Protein AF-A0A3M1CZ46-F1 (afdb_monomer)

Foldseek 3Di:
DFPPDQFPVLVLVLHRPFRQVDDDDDRAHLVNPDDWPQFDDDPQWGATLAAVRIWGHDPSQIFRQRRFLFAGRPLCVVLSVQCVVPVDPVSLQVVLVVLLLVLLVLLLVLCVVQPNNVLSVQLSVLLVPQPLNVVCSNTNNRLLSQLQVLLSLCLSLQLCQQVVHDLCSLLSPLLSLQSNRNSGVLSVLLVVLLVVLCVVCCVQPPHGDDDDPRCNVNSPVSNCVSNVSSVCCCVRSVVTGDNPNPDPSDVVVLVVLQVCLVVVHDDDPLQDPVLVVCSQFPVQVSCCSVPVDPDGDDGDVVSVVLVVVLVVVLVVLVVPSPDDDSNSSSLVSLVSSLVSSCCRCCSRVRHNSSNSSNSSSVSSSSD

Structure (mmCIF, N/CA/C/O backbone):
data_AF-A0A3M1CZ46-F1
#
_entry.id   AF-A0A3M1CZ46-F1
#
loop_
_atom_site.group_PDB
_atom_site.id
_atom_site.type_symbol
_atom_site.label_atom_id
_atom_site.label_alt_id
_atom_site.label_comp_id
_atom_site.label_asym_id
_atom_site.label_entity_id
_atom_site.label_seq_id
_atom_site.pdbx_PDB_ins_code
_atom_site.Cartn_x
_atom_site.Cartn_y
_atom_site.Cartn_z
_atom_site.occupancy
_atom_site.B_iso_or_equiv
_atom_site.auth_seq_id
_atom_site.auth_comp_id
_atom_site.auth_asym_id
_atom_site.auth_atom_id
_atom_site.pdbx_PDB_model_num
ATOM 1 N N . MET A 1 1 ? 3.821 -2.511 28.921 1.00 25.95 1 MET A N 1
ATOM 2 C CA . MET A 1 1 ? 3.624 -1.950 27.565 1.00 25.95 1 MET A CA 1
ATOM 3 C C . MET A 1 1 ? 2.402 -2.610 26.950 1.00 25.95 1 MET A C 1
ATOM 5 O O . MET A 1 1 ? 2.402 -3.827 26.818 1.00 25.95 1 MET A O 1
ATOM 9 N N . GLY A 1 2 ? 1.355 -1.838 26.652 1.00 26.33 2 GLY A N 1
ATOM 10 C CA . GLY A 1 2 ? 0.088 -2.365 26.141 1.00 26.33 2 GLY A CA 1
ATOM 11 C C . GLY A 1 2 ? 0.226 -2.991 24.751 1.00 26.33 2 GLY A C 1
ATOM 12 O O . GLY A 1 2 ? 0.921 -2.465 23.880 1.00 26.33 2 GLY A O 1
ATOM 13 N N . ILE A 1 3 ? -0.452 -4.120 24.547 1.00 29.98 3 ILE A N 1
ATOM 14 C CA . ILE A 1 3 ? -0.656 -4.740 23.237 1.00 29.98 3 ILE A CA 1
ATOM 15 C C . ILE A 1 3 ? -1.606 -3.820 22.464 1.00 29.98 3 ILE A C 1
ATOM 17 O O . ILE A 1 3 ? -2.825 -3.951 22.525 1.00 29.98 3 ILE A O 1
ATOM 21 N N . VAL A 1 4 ? -1.048 -2.830 21.771 1.00 35.19 4 VAL A N 1
ATOM 22 C CA . VAL A 1 4 ? -1.816 -1.916 20.924 1.00 35.19 4 VAL A CA 1
ATOM 23 C C . VAL A 1 4 ? -2.204 -2.650 19.634 1.00 35.19 4 VAL A C 1
ATOM 25 O O . VAL A 1 4 ? -1.479 -2.651 18.647 1.00 35.19 4 VAL A O 1
ATOM 28 N N . GLY A 1 5 ? -3.328 -3.365 19.695 1.00 37.19 5 GLY A N 1
ATOM 29 C CA . GLY A 1 5 ? -4.514 -3.074 18.881 1.00 37.19 5 GLY A CA 1
ATOM 30 C C . GLY A 1 5 ? -4.426 -3.007 17.350 1.00 37.19 5 GLY A C 1
ATOM 31 O O . GLY A 1 5 ? -5.260 -2.319 16.764 1.00 37.19 5 GLY A O 1
ATOM 32 N N . GLU A 1 6 ? -3.486 -3.685 16.692 1.00 46.25 6 GLU A N 1
ATOM 33 C CA . GLU A 1 6 ? -3.474 -3.812 15.217 1.00 46.25 6 GLU A CA 1
ATOM 34 C C . GLU A 1 6 ? -3.504 -5.261 14.715 1.00 46.25 6 GLU A C 1
ATOM 36 O O . GLU A 1 6 ? -3.295 -5.524 13.538 1.00 46.25 6 GLU A O 1
ATOM 41 N N . VAL A 1 7 ? -3.765 -6.234 15.586 1.00 48.62 7 VAL A N 1
ATOM 42 C CA . VAL A 1 7 ? -3.745 -7.643 15.178 1.00 48.62 7 VAL A CA 1
ATOM 43 C C . VAL A 1 7 ? -5.135 -8.064 14.714 1.00 48.62 7 VAL A C 1
ATOM 45 O O . VAL A 1 7 ? -6.105 -7.891 15.452 1.00 48.62 7 VAL A O 1
ATOM 48 N N . GLU A 1 8 ? -5.208 -8.692 13.536 1.00 49.19 8 GLU A N 1
ATOM 49 C CA . GLU A 1 8 ? -6.354 -9.425 12.959 1.00 49.19 8 GLU A CA 1
ATOM 50 C C . GLU A 1 8 ? -7.282 -10.066 14.023 1.00 49.19 8 GLU A C 1
ATOM 52 O O . GLU A 1 8 ? -8.504 -10.001 13.917 1.00 49.19 8 GLU A O 1
ATOM 57 N N . LEU A 1 9 ? -6.699 -10.620 15.100 1.00 46.28 9 LEU A N 1
ATOM 58 C CA . LEU A 1 9 ? -7.387 -11.242 16.238 1.00 46.28 9 LEU A CA 1
ATOM 59 C C . LEU A 1 9 ? -8.423 -10.348 16.935 1.00 46.28 9 LEU A C 1
ATOM 61 O O . LEU A 1 9 ? -9.506 -10.823 17.266 1.00 46.28 9 LEU A O 1
ATOM 65 N N . ALA A 1 10 ? -8.093 -9.077 17.170 1.00 51.56 10 ALA A N 1
ATOM 66 C CA . ALA A 1 10 ? -8.951 -8.134 17.886 1.00 51.56 10 ALA A CA 1
ATOM 67 C C . ALA A 1 10 ? -10.240 -7.832 17.107 1.00 51.56 10 ALA A C 1
ATOM 69 O O . ALA A 1 10 ? -11.293 -7.591 17.694 1.00 51.56 10 ALA A O 1
ATOM 70 N N . TRP A 1 11 ? -10.173 -7.900 15.778 1.00 51.72 11 TRP A N 1
ATOM 71 C CA . TRP A 1 11 ? -11.290 -7.590 14.894 1.00 51.72 11 TRP A CA 1
ATOM 72 C C . TRP A 1 11 ? -12.309 -8.732 14.767 1.00 51.72 11 TRP A C 1
ATOM 74 O O . TRP A 1 11 ? -13.468 -8.469 14.442 1.00 51.72 11 TRP A O 1
ATOM 84 N N . PHE A 1 12 ? -11.930 -9.976 15.096 1.00 49.72 12 PHE A N 1
ATOM 85 C CA . PHE A 1 12 ? -12.869 -11.106 15.195 1.00 49.72 12 PHE A CA 1
ATOM 86 C C . PHE A 1 12 ? -13.822 -11.006 16.386 1.00 49.72 12 PHE A C 1
ATOM 88 O O . PHE A 1 12 ? -14.875 -11.635 16.369 1.00 49.72 12 PHE A O 1
ATOM 95 N N . LEU A 1 13 ? -13.478 -10.229 17.415 1.00 51.06 13 LEU A N 1
ATOM 96 C CA . LEU A 1 13 ? -14.243 -10.175 18.663 1.00 51.06 13 LEU A CA 1
ATOM 97 C C . LEU A 1 13 ? -15.553 -9.376 18.542 1.00 51.06 13 LEU A C 1
ATOM 99 O O . LEU A 1 13 ? -16.275 -9.230 19.524 1.00 51.06 13 LEU A O 1
ATOM 103 N N . GLY A 1 14 ? -15.881 -8.836 17.359 1.00 44.91 14 GLY A N 1
ATOM 104 C CA . GLY A 1 14 ? -17.082 -8.023 17.108 1.00 44.91 14 GLY A CA 1
ATOM 105 C C . GLY A 1 14 ? -17.016 -6.624 17.734 1.00 44.91 14 GLY A C 1
ATOM 106 O O . GLY A 1 14 ? -17.478 -5.655 17.134 1.00 44.91 14 GLY A O 1
ATOM 107 N N . ARG A 1 15 ? -16.354 -6.506 18.886 1.00 49.38 15 ARG A N 1
ATOM 108 C CA . ARG A 1 15 ? -15.890 -5.278 19.523 1.00 49.38 15 ARG A CA 1
ATOM 109 C C . ARG A 1 15 ? -14.381 -5.432 19.712 1.00 49.38 15 ARG A C 1
ATOM 111 O O . ARG A 1 15 ? -13.985 -6.323 20.466 1.00 49.38 15 ARG A O 1
ATOM 118 N N . PRO A 1 16 ? -13.528 -4.658 19.019 1.00 48.25 16 PRO A N 1
ATOM 119 C CA . PRO A 1 16 ? -12.115 -4.662 19.369 1.00 48.25 16 PRO A CA 1
ATOM 120 C C . PRO A 1 16 ? -11.991 -4.303 20.857 1.00 48.25 16 PRO A C 1
ATOM 122 O O . PRO A 1 16 ? -12.807 -3.521 21.357 1.00 48.25 16 PRO A O 1
ATOM 125 N N . PRO A 1 17 ? -11.036 -4.901 21.586 1.00 46.09 17 PRO A N 1
ATOM 126 C CA . PRO A 1 17 ? -10.833 -4.557 22.979 1.00 46.09 17 PRO A CA 1
ATOM 127 C C . PRO A 1 17 ? -10.622 -3.045 23.048 1.00 46.09 17 PRO A C 1
ATOM 129 O O . PRO A 1 17 ? -9.783 -2.502 22.323 1.00 46.09 17 PRO A O 1
ATOM 132 N N . ALA A 1 18 ? -11.420 -2.370 23.882 1.00 47.09 18 ALA A N 1
ATOM 133 C CA . ALA A 1 18 ? -11.166 -0.980 24.233 1.00 47.09 18 ALA A CA 1
ATOM 134 C C . ALA A 1 18 ? -9.694 -0.872 24.654 1.00 47.09 18 ALA A C 1
ATOM 136 O O . ALA A 1 18 ? -9.146 -1.844 25.177 1.00 47.09 18 ALA A O 1
ATOM 137 N N . ALA A 1 19 ? -9.040 0.253 24.360 1.00 47.28 19 ALA A N 1
ATOM 138 C CA . ALA A 1 19 ? -7.617 0.455 24.616 1.00 47.28 19 ALA A CA 1
ATOM 139 C C . ALA A 1 19 ? -7.308 0.384 26.127 1.00 47.28 19 ALA A C 1
ATOM 141 O O . ALA A 1 19 ? -7.153 1.398 26.797 1.00 47.28 19 ALA A O 1
ATOM 142 N N . LEU A 1 20 ? -7.250 -0.831 26.668 1.00 45.56 20 LEU A N 1
ATOM 143 C CA . LEU A 1 20 ? -6.840 -1.140 28.023 1.00 45.56 20 LEU A CA 1
ATOM 144 C C . LEU A 1 20 ? -5.323 -0.999 28.047 1.00 45.56 20 LEU A C 1
ATOM 146 O O . LEU A 1 20 ? -4.601 -1.764 27.403 1.00 45.56 20 LEU A O 1
ATOM 150 N N . VAL A 1 21 ? -4.841 0.024 28.747 1.00 41.66 21 VAL A N 1
ATOM 151 C CA . VAL A 1 21 ? -3.409 0.341 28.804 1.00 41.66 21 VAL A CA 1
ATOM 152 C C . VAL A 1 21 ? -2.670 -0.534 29.817 1.00 41.66 21 VAL A C 1
ATOM 154 O O . VAL A 1 21 ? -1.458 -0.721 29.687 1.00 41.66 21 VAL A O 1
ATOM 157 N N . ALA A 1 22 ? -3.388 -1.203 30.720 1.00 42.56 22 ALA A N 1
ATOM 158 C CA . ALA A 1 22 ? -2.824 -2.221 31.594 1.00 42.56 22 ALA A CA 1
ATOM 159 C C . ALA A 1 22 ? -3.815 -3.365 31.850 1.00 42.56 22 ALA A C 1
ATOM 161 O O . ALA A 1 22 ? -4.950 -3.156 32.275 1.00 42.56 22 ALA A O 1
ATOM 162 N N . LEU A 1 23 ? -3.356 -4.596 31.622 1.00 43.25 23 LEU A N 1
ATOM 163 C CA . LEU A 1 23 ? -3.937 -5.774 32.251 1.00 43.25 23 LEU A CA 1
ATOM 164 C C . LEU A 1 23 ? -3.216 -5.939 33.596 1.00 43.25 23 LEU A C 1
ATOM 166 O O . LEU A 1 23 ? -2.081 -6.404 33.609 1.00 43.25 23 LEU A O 1
ATOM 170 N N . GLN A 1 24 ? -3.903 -5.572 34.682 1.00 43.78 24 GLN A N 1
ATOM 171 C CA . GLN A 1 24 ? -3.660 -5.901 36.101 1.00 43.78 24 GLN A CA 1
ATOM 172 C C . GLN A 1 24 ? -3.081 -4.820 37.039 1.00 43.78 24 GLN A C 1
ATOM 174 O O . GLN A 1 24 ? -2.205 -4.054 36.637 1.00 43.78 24 GLN A O 1
ATOM 179 N N . PRO A 1 25 ? -3.523 -4.819 38.324 1.00 46.75 25 PRO A N 1
ATOM 180 C CA . PRO A 1 25 ? -4.620 -5.623 38.902 1.00 46.75 25 PRO A CA 1
ATOM 181 C C . PRO A 1 25 ? -6.016 -5.011 38.681 1.00 46.75 25 PRO A C 1
ATOM 183 O O . PRO A 1 25 ? -7.013 -5.720 38.780 1.00 46.75 25 PRO A O 1
ATOM 186 N N . THR A 1 26 ? -6.089 -3.745 38.271 1.00 54.72 26 THR A N 1
ATOM 187 C CA . THR A 1 26 ? -7.327 -3.048 37.894 1.00 54.72 26 THR A CA 1
ATOM 188 C C . THR A 1 26 ? -7.160 -2.552 36.458 1.00 54.72 26 THR A C 1
ATOM 190 O O . THR A 1 26 ? -6.123 -1.951 36.172 1.00 54.72 26 T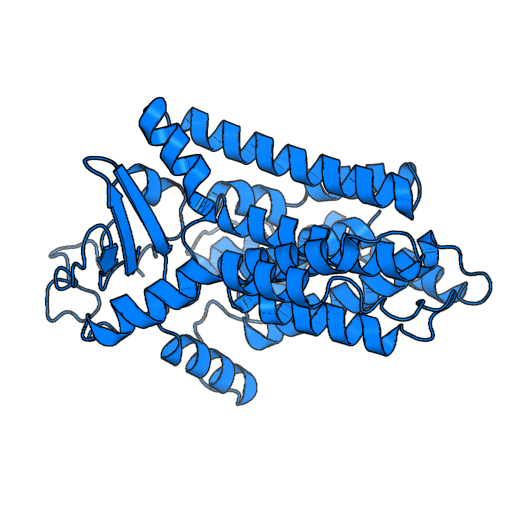HR A O 1
ATOM 193 N N . PRO A 1 27 ? -8.102 -2.810 35.530 1.00 53.94 27 PRO A N 1
ATOM 194 C CA . PRO A 1 27 ? -8.023 -2.228 34.199 1.00 53.94 27 PRO A CA 1
ATOM 195 C C . PRO A 1 27 ? -8.068 -0.704 34.336 1.00 53.94 27 PRO A C 1
ATOM 197 O O . PRO A 1 27 ? -9.087 -0.145 34.730 1.00 53.94 27 PRO A O 1
ATOM 200 N N . THR A 1 28 ? -6.948 -0.041 34.063 1.00 53.91 28 THR A N 1
ATOM 201 C CA . THR A 1 28 ? -6.88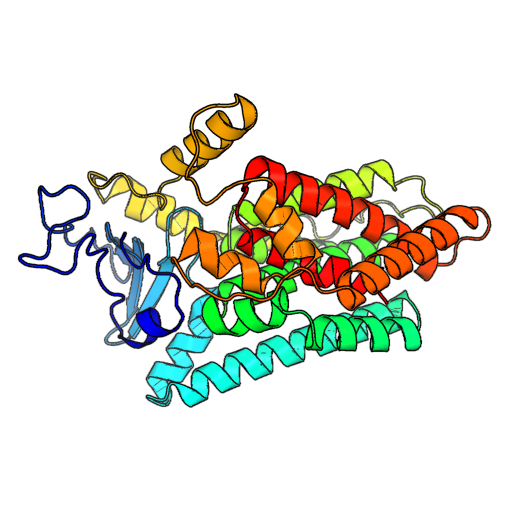3 1.415 33.979 1.00 53.91 28 THR A CA 1
ATOM 202 C C . THR A 1 28 ? -7.014 1.836 32.522 1.00 53.91 28 THR A C 1
ATOM 204 O O . THR A 1 28 ? -6.443 1.225 31.607 1.00 53.91 28 THR A O 1
ATOM 207 N N . TRP A 1 29 ? -7.816 2.874 32.300 1.00 60.84 29 TRP A N 1
ATOM 208 C CA . TRP A 1 29 ? -7.942 3.522 31.001 1.00 60.84 29 TRP A CA 1
ATOM 209 C C . TRP A 1 29 ? -6.637 4.226 30.634 1.00 60.84 29 TRP A C 1
ATOM 211 O O . TRP A 1 29 ? -5.766 4.421 31.481 1.00 60.84 29 TRP A O 1
ATOM 221 N N . ALA A 1 30 ? -6.470 4.564 29.356 1.00 55.09 30 ALA A N 1
ATOM 222 C CA . ALA A 1 30 ? -5.213 5.114 28.853 1.00 55.09 30 ALA A CA 1
ATOM 223 C C . ALA A 1 30 ? -4.767 6.412 29.541 1.00 55.09 30 ALA A C 1
ATOM 225 O O . ALA A 1 30 ? -3.569 6.679 29.607 1.00 55.09 30 ALA A O 1
ATOM 226 N N . ASP A 1 31 ? -5.719 7.182 30.053 1.00 56.50 31 ASP A N 1
ATOM 227 C CA . ASP A 1 31 ? -5.516 8.396 30.842 1.00 56.50 31 ASP A CA 1
ATOM 228 C C . ASP A 1 31 ? -5.591 8.157 32.360 1.00 56.50 31 ASP A C 1
ATOM 230 O O . ASP A 1 31 ? -5.197 9.023 33.130 1.00 56.50 31 ASP A O 1
ATOM 234 N N . GLY A 1 32 ? -6.048 6.982 32.803 1.00 60.62 32 GLY A N 1
ATOM 235 C CA . GLY A 1 32 ? -6.279 6.667 34.212 1.00 60.62 32 GLY A CA 1
ATOM 236 C C . GLY A 1 32 ? -7.457 7.414 34.849 1.00 60.62 32 GLY A C 1
ATOM 237 O O . GLY A 1 32 ? -7.648 7.271 36.056 1.00 60.62 32 GLY A O 1
ATOM 238 N N . GLU A 1 33 ? -8.242 8.172 34.076 1.00 63.53 33 GLU A N 1
ATOM 239 C CA . GLU A 1 33 ? -9.248 9.102 34.605 1.00 63.53 33 GLU A CA 1
ATOM 240 C C . GLU A 1 33 ? -10.681 8.603 34.402 1.00 63.53 33 GLU A C 1
ATOM 242 O O . GLU A 1 33 ? -11.450 8.544 35.364 1.00 63.53 33 GLU A O 1
ATOM 247 N N . SER A 1 34 ? -11.056 8.203 33.183 1.00 64.00 34 SER A N 1
ATOM 248 C CA . SER A 1 34 ? -12.451 7.857 32.883 1.00 64.00 34 SER A CA 1
ATOM 249 C C . SER A 1 34 ? -12.614 6.775 31.823 1.00 64.00 34 SER A C 1
ATOM 251 O O . SER A 1 34 ? -11.784 6.599 30.937 1.00 64.00 34 SER A O 1
ATOM 253 N N . GLU A 1 35 ? -13.724 6.036 31.918 1.00 64.50 35 GLU A N 1
ATOM 254 C CA . GLU A 1 35 ? -14.134 5.114 30.860 1.00 64.50 35 GLU A CA 1
ATOM 255 C C . GLU A 1 35 ? -14.358 5.884 29.552 1.00 64.50 35 GLU A C 1
ATOM 257 O O . GLU A 1 35 ? -14.990 6.948 29.586 1.00 64.50 35 GLU A O 1
ATOM 262 N N . PRO A 1 36 ? -13.863 5.374 28.402 1.00 64.94 36 PRO A N 1
ATOM 263 C CA . PRO A 1 36 ? -14.111 5.974 27.108 1.00 64.94 36 PRO A CA 1
ATOM 264 C C . PRO A 1 36 ? -15.596 6.257 26.948 1.00 64.94 36 PRO A C 1
ATOM 266 O O . PRO A 1 36 ? -16.435 5.358 27.036 1.00 64.94 36 PRO A O 1
ATOM 269 N N . THR A 1 37 ? -15.925 7.523 26.730 1.00 61.72 37 THR A N 1
ATOM 270 C CA . THR A 1 37 ? -17.312 7.949 26.611 1.00 61.72 37 THR A CA 1
ATOM 271 C C . THR A 1 37 ? -17.919 7.240 25.404 1.00 61.72 37 THR A C 1
ATOM 273 O O . THR A 1 37 ? -17.332 7.258 24.316 1.00 61.72 37 THR A O 1
ATOM 276 N N . ALA A 1 38 ? -19.088 6.614 25.579 1.00 62.81 38 ALA A N 1
ATOM 277 C CA . ALA A 1 38 ? -19.869 6.123 24.449 1.00 62.81 38 ALA A CA 1
ATOM 278 C C . ALA A 1 38 ? -20.097 7.311 23.503 1.00 62.81 38 ALA A C 1
ATOM 280 O O . ALA A 1 38 ? -20.703 8.307 23.899 1.00 62.81 38 ALA A O 1
ATOM 281 N N . GLY A 1 39 ? -19.502 7.261 22.310 1.00 68.81 39 GLY A N 1
ATOM 282 C CA . GLY A 1 39 ? -19.460 8.431 21.443 1.00 68.81 39 GLY A CA 1
ATOM 283 C C . GLY A 1 39 ? -20.826 8.771 20.849 1.00 68.81 39 GLY A C 1
ATOM 284 O O . GLY A 1 39 ? -21.829 8.082 21.056 1.00 68.81 39 GLY A O 1
ATOM 285 N N . ALA A 1 40 ? -20.873 9.883 20.121 1.00 83.44 40 ALA A N 1
ATOM 286 C CA . ALA A 1 40 ? -22.103 10.381 19.528 1.00 83.44 40 ALA A CA 1
ATOM 287 C C . ALA A 1 40 ? -22.643 9.453 18.431 1.00 83.44 40 ALA A C 1
ATOM 289 O O . ALA A 1 40 ? -21.892 8.801 17.702 1.00 83.44 40 ALA A O 1
ATOM 290 N N . ARG A 1 41 ? -23.971 9.427 18.294 1.00 90.56 41 ARG A N 1
ATOM 291 C CA . ARG A 1 41 ? -24.669 8.652 17.269 1.00 90.56 41 ARG A CA 1
ATOM 292 C C . ARG A 1 41 ? -25.524 9.563 16.400 1.00 90.56 41 ARG A C 1
ATOM 294 O O . ARG A 1 41 ? -26.427 10.224 16.907 1.00 90.56 41 ARG A O 1
ATOM 301 N N . VAL A 1 42 ? -25.306 9.512 15.089 1.00 91.69 42 VAL A N 1
ATOM 302 C CA . VAL A 1 42 ? -26.141 10.180 14.084 1.00 91.69 42 VAL A CA 1
ATOM 303 C C . VAL A 1 42 ? -26.634 9.128 13.093 1.00 91.69 42 VAL A C 1
ATOM 305 O O . VAL A 1 42 ? -25.914 8.666 12.208 1.00 91.69 42 VAL A O 1
ATOM 308 N N . GLY A 1 43 ? -27.886 8.698 13.269 1.00 92.44 43 GLY A N 1
ATOM 309 C CA . GLY A 1 43 ? -28.471 7.616 12.475 1.00 92.44 43 GLY A CA 1
ATOM 310 C C . GLY A 1 43 ? -27.696 6.293 12.636 1.00 92.44 43 GLY A C 1
ATOM 311 O O . GLY A 1 43 ? -27.587 5.788 13.763 1.00 92.44 43 GLY A O 1
ATOM 312 N N . PRO A 1 44 ? -27.190 5.690 11.539 1.00 93.62 44 PRO A N 1
ATOM 313 C CA . PRO A 1 44 ? -26.395 4.467 11.608 1.00 93.62 44 PRO A CA 1
ATOM 314 C C . PRO A 1 44 ? -24.921 4.726 11.957 1.00 93.62 44 PRO A C 1
ATOM 316 O O . PRO A 1 44 ? -24.204 3.764 12.219 1.00 93.62 44 PRO A O 1
ATOM 319 N N . LEU A 1 45 ? -24.457 5.979 11.951 1.00 93.69 45 LEU A N 1
ATOM 320 C CA . LEU A 1 45 ? -23.082 6.329 12.300 1.00 93.69 45 LEU A CA 1
ATOM 321 C C . LEU A 1 45 ? -22.919 6.417 13.815 1.00 93.69 45 LEU A C 1
ATOM 323 O O . LEU A 1 45 ? -23.748 7.016 14.504 1.00 93.69 45 LEU A O 1
ATOM 327 N N . VAL A 1 46 ? -21.855 5.808 14.324 1.00 91.12 46 VAL A N 1
ATOM 328 C CA . VAL A 1 46 ? -21.500 5.770 15.742 1.00 91.12 46 VAL A CA 1
ATOM 329 C C . VAL A 1 46 ? -20.033 6.148 15.867 1.00 91.12 46 VAL A C 1
ATOM 331 O O . VAL A 1 46 ? -19.155 5.397 15.436 1.00 91.12 46 VAL A O 1
ATOM 334 N N . ALA A 1 47 ? -19.786 7.298 16.479 1.00 89.19 47 ALA A N 1
ATOM 335 C CA . ALA A 1 47 ? -18.457 7.742 16.848 1.00 89.19 47 ALA A CA 1
ATOM 336 C C . ALA A 1 47 ? -18.034 7.090 18.176 1.00 89.19 47 ALA A C 1
ATOM 338 O O . ALA A 1 47 ? -18.870 6.683 18.985 1.00 89.19 47 ALA A O 1
ATOM 339 N N . SER A 1 48 ? -16.732 6.980 18.413 1.00 82.38 48 SER A N 1
ATOM 340 C CA . SER A 1 48 ? -16.157 6.369 19.611 1.00 82.38 48 SER A CA 1
ATOM 341 C C . SER A 1 48 ? -14.764 6.932 19.880 1.00 82.38 48 SER A C 1
ATOM 343 O O . SER A 1 48 ? -13.990 7.134 18.954 1.00 82.38 48 SER A O 1
ATOM 345 N N . GLN A 1 49 ? -14.404 7.122 21.151 1.00 77.25 49 GLN A N 1
ATOM 346 C CA . GLN A 1 49 ? -13.039 7.521 21.531 1.00 77.25 49 GLN A CA 1
ATOM 347 C C . GLN A 1 49 ? -12.015 6.392 21.366 1.00 77.25 49 GLN A C 1
ATOM 349 O O . GLN A 1 49 ? -10.812 6.639 21.307 1.00 77.25 49 GLN A O 1
ATOM 354 N N . VAL A 1 50 ? -12.485 5.146 21.303 1.00 75.12 50 VAL A N 1
ATOM 355 C CA . VAL A 1 50 ? -11.657 3.965 21.045 1.00 75.12 50 VAL A CA 1
ATOM 356 C C . VAL A 1 50 ? -11.921 3.422 19.652 1.00 75.12 50 VAL A C 1
ATOM 358 O O . VAL A 1 50 ? -12.997 3.611 19.090 1.00 75.12 50 VAL A O 1
ATOM 361 N N . ARG A 1 51 ? -10.942 2.700 19.107 1.00 78.69 51 ARG A N 1
ATOM 362 C CA . ARG A 1 51 ? -11.039 2.083 17.783 1.00 78.69 51 ARG A CA 1
ATOM 363 C C . ARG A 1 51 ? -12.222 1.094 17.708 1.00 78.69 51 ARG A C 1
ATOM 365 O O . ARG A 1 51 ? -12.421 0.347 18.662 1.00 78.69 51 ARG A O 1
ATOM 372 N N . PRO A 1 52 ? -12.939 0.997 16.573 1.00 83.81 52 PRO A N 1
ATOM 373 C CA . PRO A 1 52 ? -12.906 1.966 15.484 1.00 83.81 52 PRO A CA 1
ATOM 374 C C . PRO A 1 52 ? -13.495 3.295 15.965 1.00 83.81 52 PRO A C 1
ATOM 376 O O . PRO A 1 52 ? -14.556 3.296 16.585 1.00 83.81 52 PRO A O 1
ATOM 379 N N . ILE A 1 53 ? -12.820 4.408 15.673 1.00 84.44 53 ILE A N 1
ATOM 380 C CA . ILE A 1 53 ? -13.297 5.723 16.122 1.00 84.44 53 ILE A CA 1
ATOM 381 C C . ILE A 1 53 ? -14.592 6.139 15.419 1.00 84.44 53 ILE A C 1
ATOM 383 O O . ILE A 1 53 ? -15.338 6.968 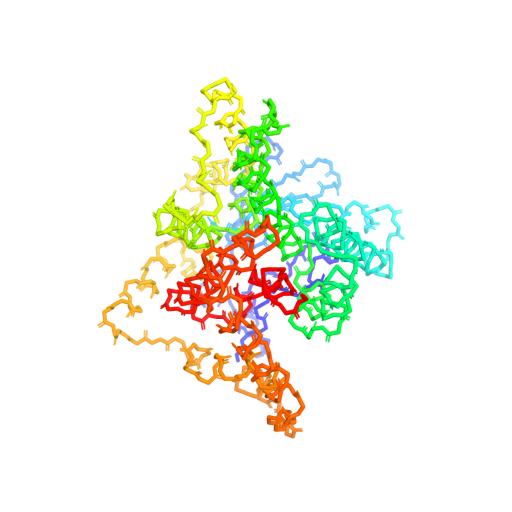15.924 1.00 84.44 53 ILE A O 1
ATOM 387 N N . GLU A 1 54 ? -14.880 5.540 14.264 1.00 89.44 54 GLU A N 1
ATOM 388 C CA . GLU A 1 54 ? -16.127 5.737 13.539 1.00 89.44 54 GLU A CA 1
ATOM 389 C C . GLU A 1 54 ? -16.616 4.399 12.988 1.00 89.44 54 GLU A C 1
ATOM 391 O O . GLU A 1 54 ? -15.873 3.657 12.333 1.00 89.44 54 GLU A O 1
ATOM 396 N N . GLY A 1 55 ? -17.884 4.088 13.235 1.00 91.75 55 GLY A N 1
ATOM 397 C CA . GLY A 1 55 ? -18.523 2.851 12.818 1.00 91.75 55 GLY A CA 1
ATOM 398 C C . GLY A 1 55 ? -19.891 3.075 12.188 1.00 91.75 55 GLY A C 1
ATOM 399 O O . GLY A 1 55 ? -20.600 4.024 12.495 1.00 91.75 55 GLY A O 1
ATOM 400 N N . LEU A 1 56 ? -20.277 2.143 11.325 1.00 92.81 56 LEU A N 1
ATOM 401 C CA . LEU A 1 56 ? -21.599 2.013 10.742 1.00 92.81 56 LEU A CA 1
ATOM 402 C C . LEU A 1 56 ? -22.308 0.823 11.398 1.00 92.81 56 LEU A C 1
ATOM 404 O O . LEU A 1 56 ? -21.838 -0.317 11.314 1.00 92.81 56 LEU A O 1
ATOM 408 N N . VAL A 1 57 ? -23.439 1.090 12.044 1.00 90.81 57 VAL A N 1
ATOM 409 C CA . VAL A 1 57 ? -24.274 0.101 12.729 1.00 90.81 57 VAL A CA 1
ATOM 410 C C . VAL A 1 57 ? -25.574 -0.090 11.955 1.00 90.81 57 VAL A C 1
ATOM 412 O O . VAL A 1 57 ? -26.459 0.766 11.970 1.00 90.81 57 VAL A O 1
ATOM 415 N N . LEU A 1 58 ? -25.692 -1.241 11.289 1.00 89.06 58 LEU A N 1
ATOM 416 C CA . LEU A 1 58 ? -26.865 -1.650 10.514 1.00 89.06 58 LEU A CA 1
ATOM 417 C C . LEU A 1 58 ? -27.486 -2.896 11.155 1.00 89.06 58 LEU A C 1
ATOM 419 O O . LEU A 1 58 ? -27.088 -4.031 10.881 1.00 89.06 58 LEU A O 1
ATOM 423 N N . GLY A 1 59 ? -28.448 -2.689 12.056 1.00 88.31 59 GLY A N 1
ATOM 424 C CA . GLY A 1 59 ? -29.038 -3.773 12.845 1.00 88.31 59 GLY A CA 1
ATOM 425 C C . GLY A 1 59 ? -27.988 -4.455 13.729 1.00 88.31 59 GLY A C 1
ATOM 426 O O . GLY A 1 59 ? -27.435 -3.822 14.621 1.00 88.31 59 GLY A O 1
ATOM 427 N N . SER A 1 60 ? -27.705 -5.737 13.469 1.00 83.38 60 SER A N 1
ATOM 428 C CA . SER A 1 60 ? -26.675 -6.516 14.190 1.00 83.38 60 SER A CA 1
ATOM 429 C C . SER A 1 60 ? -25.269 -6.415 13.584 1.00 83.38 60 SER A C 1
ATOM 431 O O . SER A 1 60 ? -24.332 -7.042 14.080 1.00 83.38 60 SER A O 1
ATOM 433 N N . VAL A 1 61 ? -25.111 -5.685 12.477 1.00 82.94 61 VAL A N 1
ATOM 434 C CA . VAL A 1 61 ? -23.852 -5.605 11.734 1.00 82.94 61 VAL A CA 1
ATOM 435 C C . VAL A 1 61 ? -23.116 -4.321 12.102 1.00 82.94 61 VAL A C 1
ATOM 437 O O . VAL A 1 61 ? -23.652 -3.226 11.948 1.00 82.94 61 VAL A O 1
ATOM 440 N N . HIS A 1 62 ? -21.875 -4.474 12.568 1.00 85.94 62 HIS A N 1
ATOM 441 C CA . HIS A 1 62 ? -20.985 -3.378 12.949 1.00 85.94 62 HIS A CA 1
ATOM 442 C C . HIS A 1 62 ? -19.779 -3.336 12.004 1.00 85.94 62 HIS A C 1
ATOM 444 O O . HIS A 1 62 ? -18.922 -4.229 12.031 1.00 85.94 62 HIS A O 1
ATOM 450 N N . MET A 1 63 ? -19.708 -2.295 11.175 1.00 89.31 63 MET A N 1
ATOM 451 C CA . MET A 1 63 ? -18.656 -2.108 10.173 1.00 89.31 63 MET A CA 1
ATOM 452 C C . MET A 1 63 ? -17.847 -0.847 10.492 1.00 89.31 63 MET A C 1
ATOM 454 O O . MET A 1 63 ? -18.437 0.193 10.749 1.00 89.31 63 MET A O 1
ATOM 458 N N . PRO A 1 64 ? -16.510 -0.889 10.486 1.00 89.88 64 PRO A N 1
ATOM 459 C CA . PRO A 1 64 ? -15.684 0.263 10.804 1.00 89.88 64 PRO A CA 1
ATOM 460 C C . PRO A 1 64 ? -15.666 1.199 9.598 1.00 89.88 64 PRO A C 1
ATOM 462 O O . PRO A 1 64 ? -15.353 0.783 8.486 1.00 89.88 64 PRO A O 1
ATOM 465 N N . VAL A 1 65 ? -15.991 2.466 9.803 1.00 92.56 65 VAL A N 1
ATOM 466 C CA . VAL A 1 65 ? -15.817 3.513 8.788 1.00 92.56 65 VAL A CA 1
ATOM 467 C C . VAL A 1 65 ? -14.390 4.044 8.868 1.00 92.56 65 VAL A C 1
ATOM 469 O O . VAL A 1 65 ? -13.717 4.143 7.843 1.00 92.56 65 VAL A O 1
ATOM 472 N N . ALA A 1 66 ? -13.885 4.262 10.084 1.00 90.44 66 ALA A N 1
ATOM 473 C CA . ALA A 1 66 ? -12.486 4.564 10.350 1.00 90.44 66 ALA A CA 1
ATOM 474 C C . ALA A 1 66 ? -11.997 3.843 11.602 1.00 90.44 66 ALA A C 1
ATOM 476 O O . ALA A 1 66 ? -12.645 3.843 12.649 1.00 90.44 66 ALA A O 1
ATOM 477 N N . VAL A 1 67 ? -10.823 3.227 11.486 1.00 85.75 67 VAL A N 1
ATOM 478 C CA . VAL A 1 67 ? -10.137 2.605 12.619 1.00 85.75 67 VAL A CA 1
ATOM 479 C C . VAL A 1 67 ? -9.616 3.696 13.545 1.00 85.75 67 VAL A C 1
ATOM 481 O O . VAL A 1 67 ? -9.831 3.625 14.751 1.00 85.75 67 VAL A O 1
ATOM 484 N N . ASN A 1 68 ? -8.981 4.713 12.966 1.00 85.38 68 ASN A N 1
ATOM 485 C CA . ASN A 1 68 ? -8.476 5.907 13.633 1.00 85.38 68 ASN A CA 1
ATOM 486 C C . ASN A 1 68 ? -8.516 7.104 12.668 1.00 85.38 68 ASN A C 1
ATOM 488 O O . ASN A 1 68 ? -8.962 6.964 11.530 1.00 85.38 68 ASN A O 1
ATOM 492 N N . ALA A 1 69 ? -8.048 8.284 13.084 1.00 83.38 69 ALA A N 1
ATOM 493 C CA . ALA A 1 69 ? -8.200 9.498 12.281 1.00 83.38 69 ALA A CA 1
ATOM 494 C C . ALA A 1 69 ? -7.356 9.514 10.996 1.00 83.38 69 ALA A C 1
ATOM 496 O O . ALA A 1 69 ? -7.499 10.427 10.186 1.00 83.38 69 ALA A O 1
ATOM 497 N N . TYR A 1 70 ? -6.470 8.533 10.801 1.00 83.25 70 TYR A N 1
ATOM 498 C CA . TYR A 1 70 ? -5.601 8.438 9.631 1.00 83.25 70 TYR A CA 1
ATOM 499 C C . TYR A 1 70 ? -5.667 7.082 8.906 1.00 83.25 70 TYR A C 1
ATOM 501 O O . TYR A 1 70 ? -4.922 6.887 7.946 1.00 83.25 70 TYR A O 1
ATOM 509 N N . THR A 1 71 ? -6.557 6.178 9.327 1.00 88.50 71 THR A N 1
ATOM 510 C CA . THR A 1 71 ? -6.754 4.824 8.783 1.00 88.50 71 THR A CA 1
ATOM 511 C C . THR A 1 71 ? -8.253 4.560 8.663 1.00 88.50 71 THR A C 1
ATOM 513 O O . THR A 1 71 ? -8.966 4.440 9.666 1.00 88.50 71 THR A O 1
ATOM 516 N N . GLY A 1 72 ? -8.746 4.448 7.434 1.00 89.31 72 GLY A N 1
ATOM 517 C CA . GLY A 1 72 ? -10.124 4.072 7.141 1.00 89.31 72 GLY A CA 1
ATOM 518 C C . GLY A 1 72 ? -10.385 2.597 7.448 1.00 89.31 72 GLY A C 1
ATOM 519 O O . GLY A 1 72 ? -9.488 1.765 7.406 1.00 89.31 72 GLY A O 1
ATOM 520 N N . GLY A 1 73 ? -11.635 2.258 7.752 1.00 89.12 73 GLY A N 1
ATOM 521 C CA . GLY A 1 73 ? -12.041 0.898 8.117 1.00 89.12 73 GLY A CA 1
ATOM 522 C C . GLY A 1 73 ? -12.497 0.030 6.944 1.00 89.12 73 GLY A C 1
ATOM 523 O O . GLY A 1 73 ? -12.683 -1.173 7.113 1.00 89.12 73 GLY A O 1
ATOM 524 N N . ILE A 1 74 ? -12.667 0.603 5.744 1.00 90.50 74 ILE A N 1
ATOM 525 C CA . ILE A 1 74 ? -13.217 -0.122 4.582 1.00 90.50 74 ILE A CA 1
ATOM 526 C C . ILE A 1 74 ? -12.369 -1.337 4.195 1.00 90.50 74 ILE A C 1
ATOM 528 O O . ILE A 1 74 ? -12.919 -2.360 3.787 1.00 90.50 74 ILE A O 1
ATOM 532 N N . ALA A 1 75 ? -11.047 -1.263 4.360 1.00 89.69 75 ALA A N 1
ATOM 533 C CA . ALA A 1 75 ? -10.153 -2.370 4.033 1.00 89.69 75 ALA A CA 1
ATOM 534 C C . ALA A 1 75 ? -10.472 -3.654 4.830 1.00 89.69 75 ALA A C 1
ATOM 536 O O . ALA A 1 75 ? -10.231 -4.758 4.342 1.00 89.69 75 ALA A O 1
ATOM 537 N N . ASP A 1 76 ? -11.087 -3.518 6.008 1.00 86.38 76 ASP A N 1
ATOM 538 C CA . ASP A 1 76 ? -11.447 -4.633 6.887 1.00 86.38 76 ASP A CA 1
ATOM 539 C C . ASP A 1 76 ? -12.867 -5.171 6.633 1.00 86.38 76 ASP A C 1
ATOM 541 O O . ASP A 1 76 ? -13.275 -6.179 7.222 1.00 86.38 76 ASP A O 1
ATOM 545 N N . TRP A 1 77 ? -13.654 -4.525 5.764 1.00 89.81 77 TRP A N 1
ATOM 546 C CA . TRP A 1 77 ? -15.036 -4.933 5.492 1.00 89.81 77 TRP A CA 1
ATOM 547 C C . TRP A 1 77 ? -15.151 -6.354 4.934 1.00 89.81 77 TRP A C 1
ATOM 549 O O . TRP A 1 77 ? -15.976 -7.108 5.457 1.00 89.81 77 TRP A O 1
ATOM 559 N N . PRO A 1 78 ? -14.340 -6.776 3.939 1.00 90.81 78 PRO A N 1
ATOM 560 C CA . PRO A 1 78 ? -14.414 -8.138 3.416 1.00 90.81 78 PRO A CA 1
ATOM 561 C C . PRO A 1 78 ? -14.206 -9.193 4.507 1.00 90.81 78 PRO A C 1
ATOM 563 O O . PRO A 1 78 ? -14.977 -10.148 4.599 1.00 90.81 78 PRO A O 1
ATOM 566 N N . ALA A 1 79 ? -13.220 -8.985 5.387 1.00 87.19 79 ALA A N 1
ATOM 567 C CA . ALA A 1 79 ? -12.958 -9.879 6.508 1.00 87.19 79 ALA A CA 1
ATOM 568 C C . ALA A 1 79 ? -14.163 -9.946 7.457 1.00 87.19 79 ALA A C 1
ATOM 570 O O . ALA A 1 79 ? -14.617 -11.036 7.794 1.00 87.19 79 ALA A O 1
ATOM 571 N N . ARG A 1 80 ? -14.748 -8.800 7.825 1.00 84.25 80 ARG A N 1
ATOM 572 C CA . ARG A 1 80 ? -15.920 -8.736 8.719 1.00 84.25 80 ARG A CA 1
ATOM 573 C C . ARG A 1 80 ? -17.151 -9.419 8.153 1.00 84.25 80 ARG A C 1
ATOM 575 O O . ARG A 1 80 ? -17.849 -10.114 8.889 1.00 84.25 80 ARG A O 1
ATOM 582 N N . ILE A 1 81 ? -17.394 -9.258 6.857 1.00 88.31 81 ILE A N 1
ATOM 583 C CA . ILE A 1 81 ? -18.480 -9.948 6.162 1.00 88.31 81 ILE A CA 1
ATOM 584 C C . ILE A 1 81 ? -18.248 -11.461 6.233 1.00 88.31 81 ILE A C 1
ATOM 586 O O . ILE A 1 81 ? -19.144 -12.195 6.644 1.00 88.31 81 ILE A O 1
ATOM 590 N N . VAL A 1 82 ? -17.033 -11.935 5.934 1.00 89.25 82 VAL A N 1
ATOM 591 C CA . VAL A 1 82 ? -16.699 -13.366 6.021 1.00 89.25 82 VAL A CA 1
ATOM 592 C C . VAL A 1 82 ? -16.857 -13.905 7.443 1.00 89.25 82 VAL A C 1
ATOM 594 O O . VAL A 1 82 ? -17.462 -14.965 7.611 1.00 89.25 82 VAL A O 1
ATOM 597 N N . VAL A 1 83 ? -16.396 -13.191 8.478 1.00 86.00 83 VAL A N 1
ATOM 598 C CA . VAL A 1 83 ? -16.634 -13.595 9.879 1.00 86.00 83 VAL A CA 1
ATOM 599 C C . VAL A 1 83 ? -18.121 -13.673 10.171 1.00 86.00 83 VAL A C 1
ATOM 601 O O . VAL A 1 83 ? -18.575 -14.655 10.747 1.00 86.00 83 VAL A O 1
ATOM 604 N N . ARG A 1 84 ? -18.897 -12.663 9.772 1.00 85.62 84 ARG A N 1
ATOM 605 C CA . ARG A 1 84 ? -20.327 -12.605 10.084 1.00 85.62 84 ARG A CA 1
ATOM 606 C C . ARG A 1 84 ? -21.119 -13.736 9.432 1.00 85.62 84 ARG A C 1
ATOM 608 O O . ARG A 1 84 ? -22.099 -14.189 10.024 1.00 85.62 84 ARG A O 1
ATOM 615 N N . LEU A 1 85 ? -20.709 -14.152 8.234 1.00 91.44 85 LEU A N 1
ATOM 616 C CA . LEU A 1 85 ? -21.343 -15.223 7.467 1.00 91.44 85 LEU A CA 1
ATOM 617 C C . LEU A 1 85 ? -20.905 -16.619 7.923 1.00 91.44 85 LEU A C 1
ATOM 619 O O . LEU A 1 85 ? -21.713 -17.539 7.910 1.00 91.44 85 LEU A O 1
ATOM 623 N N . THR A 1 86 ? -19.638 -16.789 8.310 1.00 92.31 86 THR A N 1
ATOM 624 C CA . THR A 1 86 ? -19.054 -18.123 8.553 1.00 92.31 86 THR A CA 1
ATOM 625 C C . THR A 1 86 ? -18.769 -18.430 10.020 1.00 92.31 86 THR A C 1
ATOM 627 O O . THR A 1 86 ? -18.540 -19.586 10.364 1.00 92.31 86 THR A O 1
ATOM 630 N N . GLY A 1 87 ? -18.682 -17.410 10.878 1.00 86.56 87 GLY A N 1
ATOM 631 C CA . GLY A 1 87 ? -18.171 -17.525 12.247 1.00 86.56 87 GLY A CA 1
ATOM 632 C C . GLY A 1 87 ? -16.714 -18.002 12.339 1.00 86.56 87 GLY A C 1
ATOM 633 O O . GLY A 1 87 ? -16.247 -18.330 13.427 1.00 86.56 87 GLY A O 1
ATOM 634 N N . SER A 1 88 ? -15.981 -18.084 11.220 1.00 85.12 88 SER A N 1
ATOM 635 C CA . SER A 1 88 ? -14.724 -18.830 11.140 1.00 85.12 88 SER A CA 1
ATOM 636 C C . SER A 1 88 ? -13.512 -17.930 10.942 1.00 85.12 88 SER A C 1
ATOM 638 O O . SER A 1 88 ? -13.336 -17.287 9.905 1.00 85.12 88 SER A O 1
ATOM 640 N N . ARG A 1 89 ? -12.579 -17.993 11.899 1.00 82.75 89 ARG A N 1
ATOM 641 C CA . ARG A 1 89 ? -11.255 -17.372 11.764 1.00 82.75 89 ARG A CA 1
ATOM 642 C C . ARG A 1 89 ? -10.461 -17.918 10.582 1.00 82.75 89 ARG A C 1
ATOM 644 O O . ARG A 1 89 ? -9.780 -17.169 9.889 1.00 82.75 89 ARG A O 1
ATOM 651 N N . ARG A 1 90 ? -10.568 -19.223 10.322 1.00 85.69 90 ARG A N 1
ATOM 652 C CA . ARG A 1 90 ? -9.868 -19.866 9.201 1.00 85.69 90 ARG A CA 1
ATOM 653 C C . ARG A 1 90 ? -10.347 -19.321 7.855 1.00 85.69 90 ARG A C 1
ATOM 655 O O . ARG A 1 90 ? -9.528 -19.171 6.957 1.00 85.69 90 ARG A O 1
ATOM 662 N N . ALA A 1 91 ? -11.634 -18.985 7.733 1.00 88.69 91 ALA A N 1
ATOM 663 C CA . ALA A 1 91 ? -12.193 -18.424 6.504 1.00 88.69 91 ALA A CA 1
ATOM 664 C C . ALA A 1 91 ? -11.623 -17.031 6.186 1.00 88.69 91 ALA A C 1
ATOM 666 O O . ALA A 1 91 ? -11.295 -16.750 5.038 1.00 88.69 91 ALA A O 1
ATOM 667 N N . VAL A 1 92 ? -11.428 -16.180 7.196 1.00 85.88 92 VAL A N 1
ATOM 668 C CA . VAL A 1 92 ? -10.778 -14.870 7.010 1.00 85.88 92 VAL A CA 1
ATOM 669 C C . VAL A 1 92 ? -9.299 -15.006 6.667 1.00 85.88 92 VAL A C 1
ATOM 671 O O . VAL A 1 92 ? -8.828 -14.338 5.752 1.00 85.88 92 VAL A O 1
ATOM 674 N N . ILE A 1 93 ? -8.574 -15.911 7.329 1.00 84.62 93 ILE A N 1
ATOM 675 C CA . ILE A 1 93 ? -7.176 -16.188 6.967 1.00 84.62 93 ILE A CA 1
ATOM 676 C C . ILE A 1 93 ? -7.100 -16.657 5.508 1.00 84.62 93 ILE A C 1
ATOM 678 O O . ILE A 1 93 ? -6.254 -16.182 4.754 1.00 84.62 93 ILE A O 1
ATOM 682 N N . ALA A 1 94 ? -8.003 -17.548 5.085 1.00 89.00 94 ALA A N 1
ATOM 683 C CA . ALA A 1 94 ? -8.082 -18.002 3.700 1.00 89.00 94 ALA A CA 1
ATOM 684 C C . ALA A 1 94 ? -8.378 -16.846 2.728 1.00 89.00 94 ALA A C 1
ATOM 686 O O . ALA A 1 94 ? -7.736 -16.761 1.683 1.00 89.00 94 ALA A O 1
ATOM 687 N N . LEU A 1 95 ? -9.275 -15.921 3.091 1.00 89.56 95 LEU A N 1
ATOM 688 C CA . LEU A 1 95 ? -9.527 -14.699 2.324 1.00 89.56 95 LEU A CA 1
ATOM 689 C C . LEU A 1 95 ? -8.254 -13.848 2.184 1.00 89.56 95 LEU A C 1
ATOM 691 O O . LEU A 1 95 ? -7.898 -13.484 1.068 1.00 89.56 95 LEU A O 1
ATOM 695 N N . HIS A 1 96 ? -7.541 -13.554 3.274 1.00 88.19 96 HIS A N 1
ATOM 696 C CA . HIS A 1 96 ? -6.301 -12.769 3.221 1.00 88.19 96 HIS A CA 1
ATOM 697 C C . HIS A 1 96 ? -5.206 -13.466 2.398 1.00 88.19 96 HIS A C 1
ATOM 699 O O . HIS A 1 96 ? -4.486 -12.816 1.638 1.00 88.19 96 HIS A O 1
ATOM 705 N N . VAL A 1 97 ? -5.103 -14.797 2.488 1.00 89.12 97 VAL A N 1
ATOM 706 C CA . VAL A 1 97 ? -4.201 -15.591 1.642 1.00 89.12 97 VAL A CA 1
ATOM 707 C C . VAL A 1 97 ? -4.586 -15.466 0.169 1.00 89.12 97 VAL A C 1
ATOM 709 O O . VAL A 1 97 ? -3.701 -15.237 -0.654 1.00 89.12 97 VAL A O 1
ATOM 712 N N . ALA A 1 98 ? -5.876 -15.559 -0.160 1.00 92.88 98 ALA A N 1
ATOM 713 C CA . ALA A 1 98 ? -6.375 -15.418 -1.525 1.00 92.88 98 ALA A CA 1
ATOM 714 C C . ALA A 1 98 ? -6.137 -14.006 -2.085 1.00 92.88 98 ALA A C 1
ATOM 716 O O . ALA A 1 98 ? -5.643 -13.871 -3.203 1.00 92.88 98 ALA A O 1
ATOM 717 N N . LEU A 1 99 ? -6.408 -12.955 -1.303 1.00 92.88 99 LEU A N 1
ATOM 718 C CA . LEU A 1 99 ? -6.154 -11.563 -1.692 1.00 92.88 99 LEU A CA 1
ATOM 719 C C . LEU A 1 99 ? -4.655 -11.280 -1.872 1.00 92.88 99 LEU A C 1
ATOM 721 O O . LEU A 1 99 ? -4.262 -10.634 -2.841 1.00 92.88 99 LEU A O 1
ATOM 725 N N . GLY A 1 100 ? -3.801 -11.816 -0.996 1.00 92.31 100 GLY A N 1
ATOM 726 C CA . GLY A 1 100 ? -2.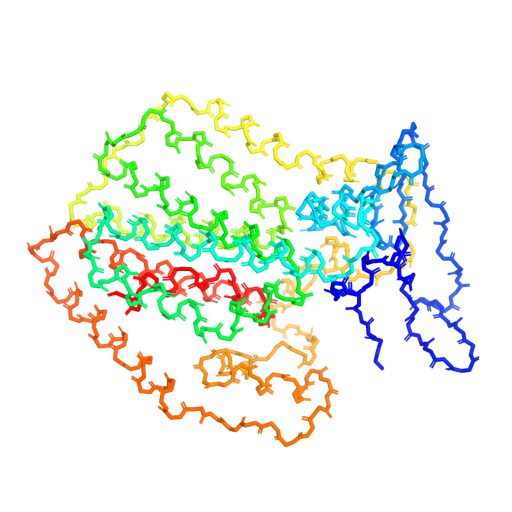349 -11.746 -1.173 1.00 92.31 100 GLY A CA 1
ATOM 727 C C . GLY A 1 100 ? -1.873 -12.504 -2.419 1.00 92.31 100 GLY A C 1
ATOM 728 O O . GLY A 1 100 ? -1.056 -11.992 -3.179 1.00 92.31 100 GLY A O 1
ATOM 729 N N . GLY A 1 101 ? -2.421 -13.695 -2.679 1.00 94.81 101 GLY A N 1
ATOM 730 C CA . GLY A 1 101 ? -2.152 -14.454 -3.904 1.00 94.81 101 GLY A CA 1
ATOM 731 C C . GLY A 1 101 ? -2.561 -13.689 -5.164 1.00 94.81 101 GLY A C 1
ATOM 732 O O . GLY A 1 101 ? -1.800 -13.634 -6.129 1.00 94.81 101 GLY A O 1
ATOM 733 N N . LEU A 1 102 ? -3.717 -13.021 -5.133 1.00 96.19 102 LEU A N 1
ATOM 734 C CA . LEU A 1 102 ? -4.161 -12.142 -6.211 1.00 96.19 102 LEU A CA 1
ATOM 735 C C . LEU A 1 102 ? -3.166 -10.999 -6.447 1.00 96.19 102 LEU A C 1
ATOM 737 O O . LEU A 1 102 ? -2.832 -10.726 -7.596 1.00 96.19 102 LEU A O 1
ATOM 741 N N . LEU A 1 103 ? -2.645 -10.362 -5.395 1.00 95.62 103 LEU A N 1
ATOM 742 C CA . LEU A 1 103 ? -1.650 -9.296 -5.538 1.00 95.62 103 LEU A CA 1
ATOM 743 C C . LEU A 1 103 ? -0.343 -9.795 -6.182 1.00 95.62 103 LEU A C 1
ATOM 745 O O . LEU A 1 103 ? 0.182 -9.123 -7.068 1.00 95.62 103 LEU A O 1
ATOM 749 N N . ILE A 1 104 ? 0.130 -10.998 -5.833 1.00 96.56 104 ILE A N 1
ATOM 750 C CA . ILE A 1 104 ? 1.273 -11.643 -6.508 1.00 96.56 104 ILE A CA 1
ATOM 751 C C . ILE A 1 104 ? 0.983 -11.830 -8.004 1.00 96.56 104 ILE A C 1
ATOM 753 O O . ILE A 1 104 ? 1.797 -11.456 -8.851 1.00 96.56 104 ILE A O 1
ATOM 757 N N . VAL A 1 105 ? -0.200 -12.351 -8.346 1.00 97.62 105 VAL A N 1
ATOM 758 C CA . VAL A 1 105 ? -0.630 -12.523 -9.743 1.00 97.62 105 VAL A CA 1
ATOM 759 C C . VAL A 1 105 ? -0.697 -11.181 -10.476 1.00 97.62 105 VAL A C 1
ATOM 761 O O . VAL A 1 105 ? -0.317 -11.101 -11.645 1.00 97.62 105 VAL A O 1
ATOM 764 N N . LEU A 1 106 ? -1.148 -10.114 -9.813 1.00 96.44 106 LEU A N 1
ATOM 765 C CA . LEU A 1 106 ? -1.210 -8.774 -10.396 1.00 96.44 106 LEU A CA 1
ATOM 766 C C . LEU A 1 106 ? 0.185 -8.186 -10.649 1.00 96.44 106 LEU A C 1
ATOM 768 O O . LEU A 1 106 ? 0.383 -7.603 -11.715 1.00 96.44 106 LEU A O 1
ATOM 772 N N . VAL A 1 107 ? 1.154 -8.376 -9.745 1.00 96.56 107 VAL A N 1
ATOM 773 C CA . VAL A 1 107 ? 2.559 -7.972 -9.964 1.00 96.56 107 VAL A CA 1
ATOM 774 C C . VAL A 1 107 ? 3.162 -8.739 -11.139 1.00 96.56 107 VAL A C 1
ATOM 776 O O . VAL A 1 107 ? 3.702 -8.122 -12.059 1.00 96.56 107 VAL A O 1
ATOM 779 N N . HIS A 1 108 ? 2.989 -10.064 -11.167 1.00 97.44 108 HIS A N 1
ATOM 780 C CA . HIS A 1 108 ? 3.421 -10.898 -12.288 1.00 97.44 108 HIS A CA 1
ATOM 781 C C . HIS A 1 108 ? 2.817 -10.402 -13.607 1.00 97.44 108 HIS A C 1
ATOM 783 O O . HIS A 1 108 ? 3.516 -10.186 -14.592 1.00 97.44 108 HIS A O 1
ATOM 789 N N . ARG A 1 109 ? 1.498 -10.185 -13.641 1.00 96.12 109 ARG A N 1
ATOM 790 C CA . ARG A 1 109 ? 0.789 -9.719 -14.837 1.00 96.12 109 ARG A CA 1
ATOM 791 C C . ARG A 1 109 ? 1.269 -8.335 -15.277 1.00 96.12 109 ARG A C 1
ATOM 793 O O . ARG A 1 109 ? 1.459 -8.126 -16.473 1.00 96.12 109 ARG A O 1
ATOM 800 N N . PHE A 1 110 ? 1.472 -7.411 -14.341 1.00 94.00 110 PHE A N 1
ATOM 801 C CA . PHE A 1 110 ? 1.994 -6.077 -14.629 1.00 94.00 110 PHE A CA 1
ATOM 802 C C . PHE A 1 110 ? 3.361 -6.155 -15.321 1.00 94.00 110 PHE A C 1
ATOM 804 O O . PHE A 1 110 ? 3.530 -5.598 -16.407 1.00 94.00 110 PHE A O 1
ATOM 811 N N . LEU A 1 111 ? 4.304 -6.906 -14.747 1.00 94.00 111 LEU A N 1
ATOM 812 C CA . LEU A 1 111 ? 5.637 -7.087 -15.320 1.00 94.00 111 LEU A CA 1
ATOM 813 C C . LEU A 1 111 ? 5.624 -7.882 -16.617 1.00 94.00 111 LEU A C 1
ATOM 815 O O 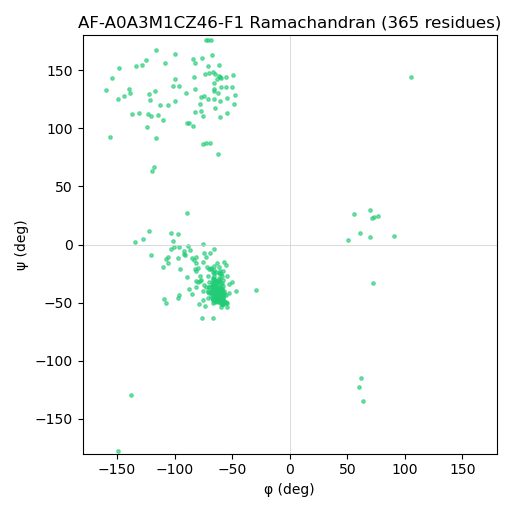. LEU A 1 111 ? 6.349 -7.535 -17.537 1.00 94.00 111 LEU A O 1
ATOM 819 N N . ARG A 1 112 ? 4.752 -8.876 -16.764 1.00 94.19 112 ARG A N 1
ATOM 820 C CA . ARG A 1 112 ? 4.617 -9.612 -18.022 1.00 94.19 112 ARG A CA 1
ATOM 821 C C . ARG A 1 112 ? 4.240 -8.698 -19.190 1.00 94.19 112 ARG A C 1
ATOM 823 O O . ARG A 1 112 ? 4.739 -8.869 -20.295 1.00 94.19 112 ARG A O 1
ATOM 830 N N . PHE A 1 113 ? 3.382 -7.702 -18.955 1.00 89.25 113 PHE A N 1
ATOM 831 C CA . PHE A 1 113 ? 2.997 -6.741 -19.995 1.00 89.25 113 PHE A CA 1
ATOM 832 C C . PHE A 1 113 ? 4.006 -5.610 -20.213 1.00 89.25 113 PHE A C 1
ATOM 834 O O . PHE A 1 113 ? 3.958 -4.952 -21.253 1.00 89.25 113 PHE A O 1
ATOM 841 N N . ARG A 1 114 ? 4.849 -5.304 -19.221 1.00 87.06 114 ARG A N 1
ATOM 842 C CA . ARG A 1 114 ? 5.685 -4.087 -19.206 1.00 87.06 114 ARG A CA 1
ATOM 843 C C . ARG A 1 114 ? 7.190 -4.356 -19.127 1.00 87.06 114 ARG A C 1
ATOM 845 O O . ARG A 1 114 ? 7.971 -3.421 -19.290 1.00 87.06 114 ARG A O 1
ATOM 852 N N . GLY A 1 115 ? 7.569 -5.604 -18.902 1.00 87.69 115 GLY A N 1
ATOM 853 C CA . GLY A 1 115 ? 8.915 -6.110 -18.691 1.00 87.69 115 GLY A CA 1
ATOM 854 C C . GLY A 1 115 ? 9.143 -7.415 -19.449 1.00 87.69 115 GLY A C 1
ATOM 855 O O . GLY A 1 115 ? 8.890 -7.473 -20.651 1.00 87.69 115 GLY A O 1
ATOM 856 N N . THR A 1 116 ? 9.641 -8.444 -18.762 1.00 90.38 116 THR A N 1
ATOM 857 C CA . THR A 1 116 ? 9.885 -9.780 -19.331 1.00 90.38 116 THR A CA 1
ATOM 858 C C . THR A 1 116 ? 9.171 -10.858 -18.514 1.00 90.38 116 THR A C 1
ATOM 860 O O . THR A 1 116 ? 8.864 -10.644 -17.340 1.00 90.38 116 THR A O 1
ATOM 863 N N . ASP A 1 117 ? 8.925 -12.029 -19.110 1.00 95.19 117 ASP A N 1
ATOM 864 C CA . ASP A 1 117 ? 8.338 -13.169 -18.389 1.00 95.19 117 ASP A CA 1
ATOM 865 C C . ASP A 1 117 ? 9.235 -13.628 -17.222 1.00 95.19 117 ASP A C 1
ATOM 867 O O . ASP A 1 117 ? 8.736 -13.973 -16.152 1.00 95.19 117 ASP A O 1
ATOM 871 N N . VAL A 1 118 ? 10.562 -13.573 -17.396 1.00 95.00 118 VAL A N 1
ATOM 872 C CA . VAL A 1 118 ? 11.532 -13.931 -16.347 1.00 95.00 118 VAL A CA 1
ATOM 873 C C . VAL A 1 118 ? 11.459 -12.946 -15.180 1.00 95.00 118 VAL A C 1
ATOM 875 O O . VAL A 1 118 ? 11.315 -13.376 -14.038 1.00 95.00 118 VAL A O 1
ATOM 878 N N . ALA A 1 119 ? 11.474 -11.639 -15.461 1.00 93.81 119 ALA A N 1
ATOM 879 C CA . ALA A 1 119 ? 11.334 -10.604 -14.435 1.00 93.81 119 ALA A CA 1
ATOM 880 C C . ALA A 1 119 ? 10.009 -10.744 -13.671 1.00 93.81 119 ALA A C 1
ATOM 882 O O . ALA A 1 119 ? 9.969 -10.679 -12.444 1.00 93.81 119 ALA A O 1
ATOM 883 N N . ALA A 1 120 ? 8.913 -11.017 -14.387 1.00 96.06 120 ALA A N 1
ATOM 884 C CA . ALA A 1 120 ? 7.608 -11.257 -13.782 1.00 96.06 120 ALA A CA 1
ATOM 885 C C . ALA A 1 120 ? 7.615 -12.454 -12.817 1.00 96.06 120 ALA A C 1
ATOM 887 O O . ALA A 1 120 ? 7.060 -12.355 -11.719 1.00 96.06 120 ALA A O 1
ATOM 888 N N . ALA A 1 121 ? 8.246 -13.566 -13.205 1.00 97.38 121 ALA A N 1
ATOM 889 C CA . ALA A 1 121 ? 8.380 -14.753 -12.366 1.00 97.38 121 ALA A CA 1
ATOM 890 C C . ALA A 1 121 ? 9.258 -14.495 -11.131 1.00 97.38 121 ALA A C 1
ATOM 892 O O . ALA A 1 121 ? 8.864 -14.863 -10.023 1.00 97.38 121 ALA A O 1
ATOM 893 N N . ILE A 1 122 ? 10.404 -13.824 -11.298 1.00 95.75 122 ILE A N 1
ATOM 894 C CA . ILE A 1 122 ? 11.312 -13.489 -10.192 1.00 95.75 122 ILE A CA 1
ATOM 895 C C . ILE A 1 122 ? 10.629 -12.544 -9.203 1.00 95.75 122 ILE A C 1
ATOM 897 O O . ILE A 1 122 ? 10.634 -12.822 -8.008 1.00 95.75 122 ILE A O 1
ATOM 901 N N . ALA A 1 123 ? 9.975 -11.481 -9.674 1.00 96.12 123 ALA A N 1
ATOM 902 C CA . ALA A 1 123 ? 9.253 -10.548 -8.812 1.00 96.12 123 ALA A CA 1
ATOM 903 C C . ALA A 1 123 ? 8.117 -11.231 -8.035 1.00 96.12 123 ALA A C 1
ATOM 905 O O . ALA A 1 123 ? 7.917 -10.968 -6.848 1.00 96.12 123 ALA A O 1
ATOM 906 N N . ALA A 1 124 ? 7.375 -12.131 -8.687 1.00 96.31 124 ALA A N 1
ATOM 907 C CA . ALA A 1 124 ? 6.315 -12.896 -8.041 1.00 96.31 124 ALA A CA 1
ATOM 908 C C . ALA A 1 124 ? 6.865 -13.836 -6.960 1.00 96.31 124 ALA A C 1
ATOM 910 O O . ALA A 1 124 ? 6.312 -13.888 -5.862 1.00 96.31 124 ALA A O 1
ATOM 911 N N . LEU A 1 125 ? 7.966 -14.538 -7.249 1.00 95.12 125 LEU A N 1
ATOM 912 C CA . LEU A 1 125 ? 8.647 -15.401 -6.285 1.00 95.12 125 LEU A CA 1
ATOM 913 C C . LEU A 1 125 ? 9.212 -14.587 -5.117 1.00 95.12 125 LEU A C 1
ATOM 915 O O . LEU A 1 125 ? 9.003 -14.947 -3.959 1.00 95.12 125 LEU A O 1
ATOM 919 N N . PHE A 1 126 ? 9.860 -13.460 -5.413 1.00 93.38 126 PHE A N 1
ATOM 920 C CA . PHE A 1 126 ? 10.373 -12.534 -4.413 1.00 93.38 126 PHE A CA 1
ATOM 921 C C . PHE A 1 126 ? 9.253 -12.110 -3.465 1.00 93.38 126 PHE A C 1
ATOM 923 O O . PHE A 1 126 ? 9.353 -12.334 -2.264 1.00 93.38 126 PHE A O 1
ATOM 930 N N . LEU A 1 127 ? 8.135 -11.609 -3.998 1.00 92.50 127 LEU A N 1
ATOM 931 C CA . LEU A 1 127 ? 6.992 -11.187 -3.190 1.00 92.50 127 LEU A CA 1
ATOM 932 C C . LEU A 1 127 ? 6.373 -12.349 -2.394 1.00 92.50 127 LEU A C 1
ATOM 934 O O . LEU A 1 127 ? 5.995 -12.168 -1.240 1.00 92.50 127 LEU A O 1
ATOM 938 N N . ALA A 1 128 ? 6.303 -13.550 -2.978 1.00 92.19 128 ALA A N 1
ATOM 939 C CA . ALA A 1 128 ? 5.792 -14.748 -2.311 1.00 92.19 128 ALA A CA 1
ATOM 940 C C . ALA A 1 128 ? 6.674 -15.222 -1.144 1.00 92.19 128 ALA A C 1
ATOM 942 O O . ALA A 1 128 ? 6.176 -15.913 -0.255 1.00 92.19 128 ALA A O 1
ATOM 943 N N . THR A 1 129 ? 7.959 -14.864 -1.147 1.00 89.62 129 THR A N 1
ATOM 944 C CA . THR A 1 129 ? 8.927 -15.220 -0.097 1.00 89.62 129 THR A CA 1
ATOM 945 C C . THR A 1 129 ? 9.298 -14.054 0.817 1.00 89.62 129 THR A C 1
ATOM 947 O O . THR A 1 129 ? 9.907 -14.276 1.863 1.00 89.62 129 THR A O 1
ATOM 950 N N . ASP A 1 130 ? 8.922 -12.820 0.470 1.00 87.31 130 ASP A N 1
ATOM 951 C CA . ASP A 1 130 ? 9.276 -11.654 1.267 1.00 87.31 130 ASP A CA 1
ATOM 952 C C . ASP A 1 130 ? 8.503 -11.640 2.585 1.00 87.31 130 ASP A C 1
ATOM 954 O O . ASP A 1 130 ? 7.269 -11.662 2.640 1.00 87.31 130 ASP A O 1
ATOM 958 N N . TRP A 1 131 ? 9.259 -11.563 3.674 1.00 82.88 131 TRP A N 1
ATOM 959 C CA . TRP A 1 131 ? 8.693 -11.578 5.006 1.00 82.88 131 TRP A CA 1
ATOM 960 C C . TRP A 1 131 ? 7.758 -10.396 5.255 1.00 82.88 131 TRP A C 1
ATOM 962 O O . TRP A 1 131 ? 6.700 -10.602 5.842 1.00 82.88 131 TRP A O 1
ATOM 972 N N . SER A 1 132 ? 8.093 -9.178 4.806 1.00 82.06 132 SER A N 1
ATOM 973 C CA . SER A 1 132 ? 7.229 -8.017 5.045 1.00 82.06 132 SER A CA 1
ATOM 974 C C . SER A 1 132 ? 5.872 -8.235 4.383 1.00 82.06 132 SER A C 1
ATOM 976 O O . SER A 1 132 ? 4.839 -8.045 5.020 1.00 82.06 132 SER A O 1
ATOM 978 N N . PHE A 1 133 ? 5.849 -8.752 3.156 1.00 87.19 133 PHE A N 1
ATOM 979 C CA . PHE A 1 133 ? 4.600 -9.151 2.515 1.00 87.19 133 PHE A CA 1
ATOM 980 C C . PHE A 1 133 ? 3.838 -10.228 3.303 1.00 87.19 133 PHE A C 1
ATOM 982 O O . PHE A 1 133 ? 2.661 -10.056 3.633 1.00 87.19 133 PHE A O 1
ATOM 989 N N . LEU A 1 134 ? 4.504 -11.341 3.625 1.00 84.69 134 LEU A N 1
ATOM 990 C CA . LEU A 1 134 ? 3.884 -12.505 4.264 1.00 84.69 134 LEU A CA 1
ATOM 991 C C . LEU A 1 134 ? 3.382 -12.229 5.683 1.00 84.69 134 LEU A C 1
ATOM 993 O O . LEU A 1 134 ? 2.339 -12.759 6.080 1.00 84.69 134 LEU A O 1
ATOM 997 N N . PHE A 1 135 ? 4.122 -11.431 6.444 1.00 80.19 135 PHE A N 1
ATOM 998 C CA . PHE A 1 135 ? 3.784 -11.053 7.803 1.00 80.19 135 PHE A CA 1
ATOM 999 C C . PHE A 1 135 ? 2.642 -10.045 7.814 1.00 80.19 135 PHE A C 1
ATOM 1001 O O . PHE A 1 135 ? 1.617 -10.300 8.446 1.00 80.19 135 PHE A O 1
ATOM 1008 N N . TYR A 1 136 ? 2.763 -8.941 7.073 1.00 75.25 136 TYR A N 1
ATOM 1009 C CA . TYR A 1 136 ? 1.777 -7.867 7.145 1.00 75.25 136 TYR A CA 1
ATOM 1010 C C . TYR A 1 136 ? 0.433 -8.249 6.527 1.00 75.25 136 TYR A C 1
ATOM 1012 O O . TYR A 1 136 ? -0.596 -7.895 7.100 1.00 75.25 136 TYR A O 1
ATOM 1020 N N . ARG A 1 137 ? 0.400 -9.100 5.488 1.00 80.12 137 ARG A N 1
ATOM 1021 C CA . ARG A 1 137 ? -0.875 -9.670 5.007 1.00 80.12 137 ARG A CA 1
ATOM 1022 C C . ARG A 1 137 ? -1.587 -10.516 6.068 1.00 80.12 137 ARG A C 1
ATOM 1024 O O . ARG A 1 137 ? -2.808 -10.615 6.052 1.00 80.12 137 ARG A O 1
ATOM 1031 N N . LYS A 1 138 ? -0.827 -11.178 6.951 1.00 71.62 138 LYS A N 1
ATOM 1032 C CA . LYS A 1 138 ? -1.355 -12.099 7.967 1.00 71.62 138 LYS A CA 1
ATOM 1033 C C . LYS A 1 138 ? -1.729 -11.367 9.254 1.00 71.62 138 LYS A C 1
ATOM 1035 O O . LYS A 1 138 ? -2.709 -11.733 9.887 1.00 71.62 138 LYS A O 1
ATOM 1040 N N . VAL A 1 139 ? -0.937 -10.376 9.658 1.00 64.88 139 VAL A N 1
ATOM 1041 C CA . VAL A 1 139 ? -1.074 -9.707 10.960 1.00 64.88 139 VAL A CA 1
ATOM 1042 C C . VAL A 1 139 ? -1.892 -8.426 10.873 1.00 64.88 139 VAL A C 1
ATOM 1044 O O . VAL A 1 139 ? -2.764 -8.230 11.717 1.00 64.88 139 VAL A O 1
ATOM 1047 N N . LEU A 1 140 ? -1.650 -7.603 9.849 1.00 64.69 140 LEU A N 1
ATOM 1048 C CA . LEU A 1 140 ? -2.308 -6.305 9.649 1.00 64.69 140 LEU A CA 1
ATOM 1049 C C . LEU A 1 140 ? -3.443 -6.361 8.607 1.00 64.69 140 LEU A C 1
ATOM 1051 O O . LEU A 1 140 ? -4.145 -5.374 8.388 1.00 64.69 140 LEU A O 1
ATOM 1055 N N . GLY A 1 141 ? -3.657 -7.531 7.997 1.00 75.62 141 GLY A N 1
ATOM 1056 C CA . GLY A 1 141 ? -4.867 -7.867 7.249 1.00 75.62 141 GLY A CA 1
ATOM 1057 C C . GLY A 1 141 ? -5.109 -7.005 6.008 1.00 75.62 141 GLY A C 1
ATOM 1058 O O . GLY A 1 141 ? -4.215 -6.789 5.185 1.00 75.62 141 GLY A O 1
ATOM 1059 N N . GLY A 1 142 ? -6.358 -6.557 5.851 1.00 84.56 142 GLY A N 1
ATOM 1060 C CA . GLY A 1 142 ? -6.848 -5.887 4.647 1.00 84.56 142 GLY A CA 1
ATOM 1061 C C . GLY A 1 142 ? -6.200 -4.531 4.369 1.00 84.56 142 GLY A C 1
ATOM 1062 O O . GLY A 1 142 ? -5.998 -4.190 3.205 1.00 84.56 142 GLY A O 1
ATOM 1063 N N . THR A 1 143 ? -5.828 -3.776 5.408 1.00 88.56 143 THR A N 1
ATOM 1064 C CA . THR A 1 143 ? -5.267 -2.420 5.255 1.00 88.56 143 THR A CA 1
ATOM 1065 C C . THR A 1 143 ? -3.943 -2.428 4.489 1.00 88.56 143 THR A C 1
ATOM 1067 O O . THR A 1 143 ? -3.794 -1.699 3.509 1.00 88.56 143 THR A O 1
ATOM 1070 N N . GLU A 1 144 ? -2.997 -3.287 4.872 1.00 87.25 144 GLU A N 1
ATOM 1071 C CA . GLU A 1 144 ? -1.687 -3.357 4.207 1.00 87.25 144 GLU A CA 1
ATOM 1072 C C . GLU A 1 144 ? -1.785 -3.945 2.794 1.00 87.25 144 GLU A C 1
ATOM 1074 O O . GLU A 1 144 ? -1.129 -3.463 1.869 1.00 87.25 144 GLU A O 1
ATOM 1079 N N . LEU A 1 145 ? -2.673 -4.926 2.586 1.00 90.31 145 LEU A N 1
ATOM 1080 C CA . LEU A 1 145 ? -2.970 -5.438 1.245 1.00 90.31 145 LEU A CA 1
ATOM 1081 C C . LEU A 1 145 ? -3.548 -4.342 0.339 1.00 90.31 145 LEU A C 1
ATOM 1083 O O . LEU A 1 145 ? -3.152 -4.239 -0.824 1.00 90.31 145 LEU A O 1
ATOM 1087 N N . LEU A 1 146 ? -4.449 -3.503 0.861 1.00 93.88 146 LEU A N 1
ATOM 1088 C CA . LEU A 1 146 ? -5.030 -2.395 0.107 1.00 93.88 146 LEU A CA 1
ATOM 1089 C C . LEU A 1 146 ? -3.987 -1.320 -0.216 1.00 93.88 146 LEU A C 1
ATOM 1091 O O . LEU A 1 146 ? -3.973 -0.826 -1.340 1.00 93.88 146 LEU A O 1
ATOM 1095 N N . LEU A 1 147 ? -3.081 -1.000 0.715 1.00 94.31 147 LEU A N 1
ATOM 1096 C CA . LEU A 1 147 ? -1.971 -0.071 0.474 1.00 94.31 147 LEU A CA 1
ATOM 1097 C C . LEU A 1 147 ? -1.044 -0.558 -0.646 1.00 94.31 147 LEU A C 1
ATOM 1099 O O . LEU A 1 147 ? -0.696 0.205 -1.548 1.00 94.31 147 LEU A O 1
ATOM 1103 N N . GLN A 1 148 ? -0.668 -1.836 -0.621 1.00 94.69 148 GLN A N 1
ATOM 1104 C CA . GLN A 1 148 ? 0.184 -2.434 -1.648 1.00 94.69 148 GLN A CA 1
ATOM 1105 C C . GLN A 1 148 ? -0.524 -2.514 -3.007 1.00 94.69 148 GLN A C 1
ATOM 1107 O O . GLN A 1 148 ? 0.072 -2.191 -4.037 1.00 94.69 148 GLN A O 1
ATOM 1112 N N . ALA A 1 149 ? -1.809 -2.885 -3.021 1.00 95.44 149 ALA A N 1
ATOM 1113 C CA . ALA A 1 149 ? -2.624 -2.898 -4.232 1.00 95.44 149 ALA A CA 1
ATOM 1114 C C . ALA A 1 149 ? -2.808 -1.487 -4.815 1.00 95.44 149 ALA A C 1
ATOM 1116 O O . ALA A 1 149 ? -2.685 -1.306 -6.026 1.00 95.44 149 ALA A O 1
ATOM 1117 N N . ALA A 1 150 ? -3.036 -0.479 -3.969 1.00 97.00 150 ALA A N 1
ATOM 1118 C CA . ALA A 1 150 ? -3.099 0.925 -4.365 1.00 97.00 150 ALA A CA 1
ATOM 1119 C C . ALA A 1 150 ? -1.758 1.411 -4.937 1.00 97.00 150 ALA A C 1
ATOM 1121 O O . ALA A 1 150 ? -1.737 2.057 -5.983 1.00 97.00 150 ALA A O 1
ATOM 1122 N N . GLY A 1 151 ? -0.631 1.048 -4.316 1.00 96.56 151 GLY A N 1
ATOM 1123 C CA . GLY A 1 151 ? 0.709 1.330 -4.836 1.00 96.56 151 GLY A CA 1
ATOM 1124 C C . GLY A 1 151 ? 0.931 0.731 -6.228 1.00 96.56 151 GLY A C 1
ATOM 1125 O O . GLY A 1 151 ? 1.328 1.442 -7.154 1.00 96.56 151 GLY A O 1
ATOM 1126 N N . LEU A 1 152 ? 0.591 -0.549 -6.412 1.00 96.19 152 LEU A N 1
ATOM 1127 C CA . LEU A 1 152 ? 0.668 -1.217 -7.712 1.00 96.19 152 LEU A CA 1
ATOM 1128 C C . LEU A 1 152 ? -0.265 -0.574 -8.749 1.00 96.19 152 LEU A C 1
ATOM 1130 O O . LEU A 1 152 ? 0.141 -0.385 -9.893 1.00 96.19 152 LEU A O 1
ATOM 1134 N N . LEU A 1 153 ? -1.491 -0.201 -8.371 1.00 95.75 153 LEU A N 1
ATOM 1135 C CA . LEU A 1 153 ? -2.439 0.462 -9.268 1.00 95.75 153 LEU A CA 1
ATOM 1136 C C . LEU A 1 153 ? -1.952 1.862 -9.676 1.00 95.75 153 LEU A C 1
ATOM 1138 O O . LEU A 1 153 ? -2.071 2.226 -10.845 1.00 95.75 153 LEU A O 1
ATOM 1142 N N . CYS A 1 154 ? -1.335 2.614 -8.757 1.00 95.44 154 CYS A N 1
ATOM 1143 C CA . CYS A 1 154 ? -0.647 3.874 -9.054 1.00 95.44 154 CYS A CA 1
ATOM 1144 C C . CYS A 1 154 ? 0.461 3.663 -10.093 1.00 95.44 154 CYS A C 1
ATOM 1146 O O . CYS A 1 154 ? 0.478 4.353 -11.115 1.00 95.44 154 CYS A O 1
ATOM 1148 N N . LEU A 1 155 ? 1.352 2.687 -9.872 1.00 93.38 155 LEU A N 1
ATOM 1149 C CA . LEU A 1 155 ? 2.411 2.340 -10.827 1.00 93.38 155 LEU A CA 1
ATOM 1150 C C . LEU A 1 155 ? 1.825 1.948 -12.184 1.00 93.38 155 LEU A C 1
ATOM 1152 O O . LEU A 1 155 ? 2.266 2.453 -13.215 1.00 93.38 155 LEU A O 1
ATOM 1156 N N . TRP A 1 156 ? 0.789 1.110 -12.195 1.00 91.81 156 TRP A N 1
ATOM 1157 C CA . TRP A 1 156 ? 0.115 0.682 -13.416 1.00 91.81 156 TRP A CA 1
ATOM 1158 C C . TRP A 1 156 ? -0.475 1.867 -14.182 1.00 91.81 156 TRP A C 1
ATOM 1160 O O . TRP A 1 156 ? -0.287 1.964 -15.400 1.00 91.81 156 TRP A O 1
ATOM 1170 N N . ALA A 1 157 ? -1.155 2.783 -13.490 1.00 91.25 157 ALA A N 1
ATOM 1171 C CA . ALA A 1 157 ? -1.773 3.965 -14.078 1.00 91.25 157 ALA A CA 1
ATOM 1172 C C . ALA A 1 157 ? -0.727 4.944 -14.635 1.00 91.25 157 ALA A C 1
ATOM 1174 O O . ALA A 1 157 ? -0.848 5.385 -15.781 1.00 91.25 157 ALA A O 1
ATOM 1175 N N . ILE A 1 158 ? 0.332 5.241 -13.871 1.00 89.12 158 ILE A N 1
ATOM 1176 C CA . ILE A 1 158 ? 1.453 6.088 -14.313 1.00 89.12 158 ILE A CA 1
ATOM 1177 C C . ILE A 1 158 ? 2.127 5.462 -15.539 1.00 89.12 158 ILE A C 1
ATOM 1179 O O . ILE A 1 158 ? 2.323 6.123 -16.563 1.00 89.12 158 ILE A O 1
ATOM 1183 N N . TRP A 1 159 ? 2.428 4.165 -15.471 1.00 86.69 159 TRP A N 1
ATOM 1184 C CA . TRP A 1 159 ? 3.157 3.475 -16.525 1.00 86.69 159 TRP A CA 1
ATOM 1185 C C . TRP A 1 159 ? 2.331 3.308 -17.801 1.00 86.69 159 TRP A C 1
ATOM 1187 O O . TRP A 1 159 ? 2.817 3.561 -18.900 1.00 86.69 159 TRP A O 1
ATOM 1197 N N . SER A 1 160 ? 1.049 2.959 -17.688 1.00 83.38 160 SER A N 1
ATOM 1198 C CA . SER A 1 160 ? 0.160 2.846 -18.854 1.00 83.38 160 SER A CA 1
ATOM 1199 C C . SER A 1 160 ? -0.027 4.188 -19.565 1.00 83.38 160 SER A C 1
ATOM 1201 O O . SER A 1 160 ? -0.132 4.229 -20.795 1.00 83.38 160 SER A O 1
ATOM 1203 N N . ARG A 1 161 ? 0.025 5.297 -18.816 1.00 76.75 161 ARG A N 1
ATOM 1204 C CA . ARG A 1 161 ? 0.021 6.654 -19.374 1.00 76.75 161 ARG A CA 1
ATOM 1205 C C . ARG A 1 161 ? 1.318 7.014 -20.090 1.00 76.75 161 ARG A C 1
ATOM 1207 O O . ARG A 1 161 ? 1.230 7.580 -21.179 1.00 76.75 161 ARG A O 1
ATOM 1214 N N . ARG A 1 162 ? 2.493 6.645 -19.553 1.00 74.38 162 ARG A N 1
ATOM 1215 C CA . ARG A 1 162 ? 3.804 6.873 -20.208 1.00 74.38 162 ARG A CA 1
ATOM 1216 C C . ARG A 1 162 ? 3.809 6.388 -21.663 1.00 74.38 162 ARG A C 1
ATOM 1218 O O . ARG A 1 162 ? 4.410 7.035 -22.514 1.00 74.38 162 ARG A O 1
ATOM 1225 N N . TRP A 1 163 ? 3.053 5.332 -21.963 1.00 68.06 163 TRP A N 1
ATOM 1226 C CA . TRP A 1 163 ? 2.988 4.704 -23.285 1.00 68.06 163 TRP A CA 1
ATOM 1227 C C . TRP A 1 163 ? 1.729 5.030 -24.105 1.00 68.06 163 TRP A C 1
ATOM 1229 O O . TRP A 1 163 ? 1.533 4.479 -25.185 1.00 68.06 163 TRP A O 1
ATOM 1239 N N . GLY A 1 164 ? 0.908 5.988 -23.656 1.00 57.59 164 GLY A N 1
ATOM 1240 C CA . GLY A 1 164 ? -0.264 6.479 -24.395 1.00 57.59 164 GLY A CA 1
ATOM 1241 C C . GLY A 1 164 ? -1.432 5.493 -24.466 1.00 57.59 164 GLY A C 1
ATOM 1242 O O . GLY A 1 164 ? -2.233 5.587 -25.392 1.00 57.59 164 GLY A O 1
ATOM 1243 N N . GLY A 1 165 ? -1.499 4.547 -23.526 1.00 58.12 165 GLY A N 1
ATOM 1244 C CA . GLY A 1 165 ? -2.335 3.359 -23.651 1.00 58.12 165 GLY A CA 1
ATOM 1245 C C . GLY A 1 165 ? -3.747 3.434 -23.079 1.00 58.12 165 GLY A C 1
ATOM 1246 O O . GLY A 1 165 ? -4.480 2.481 -23.306 1.00 58.12 165 GLY A O 1
ATOM 1247 N N . ASP A 1 166 ? -4.161 4.471 -22.337 1.00 66.12 166 ASP A N 1
ATOM 1248 C CA . ASP A 1 166 ? -5.441 4.338 -21.625 1.00 66.12 166 ASP A CA 1
ATOM 1249 C C . ASP A 1 166 ? -6.249 5.625 -21.418 1.00 66.12 166 ASP A C 1
ATOM 1251 O O . ASP A 1 166 ? -5.785 6.595 -20.814 1.00 66.12 166 ASP A O 1
ATOM 1255 N N . ARG A 1 167 ? -7.506 5.571 -21.874 1.00 69.25 167 ARG A N 1
ATOM 1256 C CA . ARG A 1 167 ? -8.577 6.548 -21.620 1.00 69.25 167 ARG A CA 1
ATOM 1257 C C . ARG A 1 167 ? -9.032 6.549 -20.154 1.00 69.25 167 ARG A C 1
ATOM 1259 O O . ARG A 1 167 ? -9.588 7.534 -19.689 1.00 69.25 167 ARG A O 1
ATOM 1266 N N . HIS A 1 168 ? -8.775 5.469 -19.412 1.00 80.56 168 HIS A N 1
ATOM 1267 C CA . HIS A 1 168 ? -9.166 5.326 -18.006 1.00 80.56 168 HIS A CA 1
ATOM 1268 C C . HIS A 1 168 ? -8.017 5.563 -17.017 1.00 80.56 168 HIS A C 1
ATOM 1270 O O . HIS A 1 168 ? -8.222 5.471 -15.806 1.00 80.56 168 HIS A O 1
ATOM 1276 N N . GLY A 1 169 ? -6.820 5.921 -17.495 1.00 85.38 169 GLY A N 1
ATOM 1277 C CA . GLY A 1 169 ? -5.629 6.044 -16.649 1.00 85.38 169 GLY A CA 1
ATOM 1278 C C . GLY A 1 169 ? -5.767 7.055 -15.501 1.00 85.38 169 GLY A C 1
ATOM 1279 O O . GLY A 1 169 ? -5.219 6.826 -14.427 1.00 85.38 169 GLY A O 1
ATOM 1280 N N . LEU A 1 170 ? -6.517 8.150 -15.688 1.00 88.75 170 LEU A N 1
ATOM 1281 C CA . LEU A 1 170 ? -6.776 9.126 -14.618 1.00 88.75 170 LEU A CA 1
ATOM 1282 C C . LEU A 1 170 ? -7.777 8.627 -13.573 1.00 88.75 170 LEU A C 1
ATOM 1284 O O . LEU A 1 170 ? -7.601 8.913 -12.393 1.00 88.75 170 LEU A O 1
ATOM 1288 N N . VAL A 1 171 ? -8.783 7.853 -13.983 1.00 91.94 171 VAL A N 1
ATOM 1289 C CA . VAL A 1 171 ? -9.733 7.232 -13.049 1.00 91.94 171 VAL A CA 1
ATOM 1290 C C . VAL A 1 171 ? -9.030 6.155 -12.231 1.00 91.94 171 VAL A C 1
ATOM 1292 O O . VAL A 1 171 ? -9.155 6.147 -11.012 1.00 91.94 171 VAL A O 1
ATOM 1295 N N . ALA A 1 172 ? -8.223 5.305 -12.873 1.00 92.81 172 ALA A N 1
ATOM 1296 C CA . ALA A 1 172 ? -7.414 4.302 -12.184 1.00 92.81 172 ALA A CA 1
ATOM 1297 C C . ALA A 1 172 ? -6.434 4.941 -11.186 1.00 92.81 172 ALA A C 1
ATOM 1299 O O . ALA A 1 172 ? -6.310 4.463 -10.061 1.00 92.81 172 ALA A O 1
ATOM 1300 N N . LEU A 1 173 ? -5.788 6.053 -11.563 1.00 93.62 173 LEU A N 1
ATOM 1301 C CA . LEU A 1 173 ? -4.936 6.817 -10.650 1.00 93.62 173 LEU A CA 1
ATOM 1302 C C . LEU A 1 173 ? -5.739 7.415 -9.485 1.00 93.62 173 LEU A C 1
ATOM 1304 O O . LEU A 1 173 ? -5.291 7.342 -8.347 1.00 93.62 173 LEU A O 1
ATOM 1308 N N . GLY A 1 174 ? -6.922 7.973 -9.752 1.00 95.75 174 GLY A N 1
ATOM 1309 C CA . GLY A 1 174 ? -7.808 8.512 -8.720 1.00 95.75 174 GLY A CA 1
ATOM 1310 C C . GLY A 1 174 ? -8.278 7.447 -7.727 1.00 95.75 174 GLY A C 1
ATOM 1311 O O . GLY A 1 174 ? -8.220 7.668 -6.521 1.00 95.75 174 GLY A O 1
ATOM 1312 N N . LEU A 1 175 ? -8.649 6.261 -8.217 1.00 96.69 175 LEU A N 1
ATOM 1313 C CA . LEU A 1 175 ? -8.966 5.101 -7.380 1.00 96.69 175 LEU A CA 1
ATOM 1314 C C . LEU A 1 175 ? -7.755 4.666 -6.552 1.00 96.69 175 LEU A C 1
ATOM 1316 O O . LEU A 1 175 ? -7.893 4.441 -5.358 1.00 96.69 175 LEU A O 1
ATOM 1320 N N . ALA A 1 176 ? -6.566 4.583 -7.152 1.00 96.81 176 ALA A N 1
ATOM 1321 C CA . ALA A 1 176 ? -5.348 4.205 -6.441 1.00 96.81 176 ALA A CA 1
ATOM 1322 C C . ALA A 1 176 ? -5.008 5.189 -5.311 1.00 96.81 176 ALA A C 1
ATOM 1324 O O . ALA A 1 176 ? -4.790 4.779 -4.174 1.00 96.81 176 ALA A O 1
ATOM 1325 N N . VAL A 1 177 ? -5.028 6.492 -5.608 1.00 97.62 177 VAL A N 1
ATOM 1326 C CA . VAL A 1 177 ? -4.820 7.564 -4.624 1.00 97.62 177 VAL A CA 1
ATOM 1327 C C . VAL A 1 177 ? -5.876 7.487 -3.526 1.00 97.62 177 VAL A C 1
ATOM 1329 O O . VAL A 1 177 ? -5.534 7.474 -2.347 1.00 97.62 177 VAL A O 1
ATOM 1332 N N . GLY A 1 178 ? -7.151 7.405 -3.903 1.00 97.75 178 GLY A N 1
ATOM 1333 C CA . GLY A 1 178 ? -8.261 7.400 -2.964 1.00 97.75 178 GLY A CA 1
ATOM 1334 C C . GLY A 1 178 ? -8.271 6.176 -2.049 1.00 97.75 178 GLY A C 1
ATOM 1335 O O . GLY A 1 178 ? -8.415 6.325 -0.840 1.00 97.75 178 GLY A O 1
ATOM 1336 N N . LEU A 1 179 ? -8.071 4.975 -2.601 1.00 97.00 179 LEU A N 1
ATOM 1337 C CA . LEU A 1 179 ? -7.991 3.727 -1.837 1.00 97.00 179 LEU A CA 1
ATOM 1338 C C . LEU A 1 179 ? -6.761 3.696 -0.932 1.00 97.00 179 LEU A C 1
ATOM 1340 O O . LEU A 1 179 ? -6.878 3.298 0.221 1.00 97.00 179 LEU A O 1
ATOM 1344 N N . GLY A 1 180 ? -5.601 4.140 -1.424 1.00 96.44 180 GLY A N 1
ATOM 1345 C CA . GLY A 1 180 ? -4.379 4.186 -0.628 1.00 96.44 180 GLY A CA 1
ATOM 1346 C C . GLY A 1 180 ? -4.483 5.169 0.538 1.00 96.44 180 GLY A C 1
ATOM 1347 O O . GLY A 1 180 ? -4.173 4.801 1.666 1.00 96.44 180 GLY A O 1
ATOM 1348 N N . LEU A 1 181 ? -5.002 6.382 0.302 1.00 95.44 181 LEU A N 1
ATOM 1349 C CA . LEU A 1 181 ? -5.244 7.366 1.364 1.00 95.44 181 LEU A CA 1
ATOM 1350 C C . LEU A 1 181 ? -6.323 6.905 2.346 1.00 95.44 181 LEU A C 1
ATOM 1352 O O . LEU A 1 181 ? -6.160 7.101 3.546 1.00 95.44 181 LEU A O 1
ATOM 1356 N N . CYS A 1 182 ? -7.393 6.268 1.855 1.00 95.25 182 CYS A N 1
ATOM 1357 C CA . CYS A 1 182 ? -8.408 5.660 2.711 1.00 95.25 182 CYS A CA 1
ATOM 1358 C C . CYS A 1 182 ? -7.817 4.544 3.572 1.00 95.25 182 CYS A C 1
ATOM 1360 O O . CYS A 1 182 ? -8.172 4.446 4.739 1.00 95.25 182 CYS A O 1
ATOM 1362 N N . ALA A 1 183 ? -6.939 3.703 3.024 1.00 92.69 183 ALA A N 1
ATOM 1363 C CA . ALA A 1 183 ? -6.270 2.666 3.796 1.00 92.69 183 ALA A CA 1
ATOM 1364 C C . ALA A 1 183 ? -5.378 3.298 4.869 1.00 92.69 183 ALA A C 1
ATOM 1366 O O . ALA A 1 183 ? -5.467 2.927 6.033 1.00 92.69 183 ALA A O 1
ATOM 1367 N N . LYS A 1 184 ? -4.546 4.278 4.497 1.00 91.25 184 LYS A N 1
ATOM 1368 C CA . LYS A 1 184 ? -3.709 5.019 5.445 1.00 91.25 184 LYS A CA 1
ATOM 1369 C C . LYS A 1 184 ? -3.259 6.352 4.862 1.00 91.25 184 LYS A C 1
ATOM 1371 O O . LYS A 1 184 ? -2.682 6.391 3.777 1.00 91.25 184 LYS A O 1
ATOM 1376 N N . LEU A 1 185 ? -3.378 7.441 5.623 1.00 89.38 185 LEU A N 1
ATOM 1377 C CA . LEU A 1 185 ? -2.891 8.757 5.185 1.00 89.38 185 LEU A CA 1
ATOM 1378 C C . LEU A 1 185 ? -1.379 8.774 4.913 1.00 89.38 185 LEU A C 1
ATOM 1380 O O . LEU A 1 185 ? -0.917 9.563 4.088 1.00 89.38 185 LEU A O 1
ATOM 1384 N N . THR A 1 186 ? -0.601 7.875 5.532 1.00 88.19 186 THR A N 1
ATOM 1385 C CA . THR A 1 186 ? 0.838 7.741 5.245 1.00 88.19 186 THR A CA 1
ATOM 1386 C C . THR A 1 186 ? 1.127 7.310 3.807 1.00 88.19 186 THR A C 1
ATOM 1388 O O . THR A 1 186 ? 2.231 7.551 3.322 1.00 88.19 186 THR A O 1
ATOM 1391 N N . PHE A 1 187 ? 0.138 6.788 3.072 1.00 94.19 187 PHE A N 1
ATOM 1392 C CA . PHE A 1 187 ? 0.242 6.572 1.628 1.00 94.19 187 PHE A CA 1
ATOM 1393 C C . PHE A 1 187 ? 0.548 7.864 0.853 1.00 94.19 187 PHE A C 1
ATOM 1395 O O . PHE A 1 187 ? 1.139 7.810 -0.225 1.00 94.19 187 PHE A O 1
ATOM 1402 N N . GLY A 1 188 ? 0.241 9.040 1.417 1.00 94.56 188 GLY A N 1
ATOM 1403 C CA . GLY A 1 188 ? 0.678 10.328 0.879 1.00 94.56 188 GLY A CA 1
ATOM 1404 C C . GLY A 1 188 ? 2.194 10.404 0.652 1.00 94.56 188 GLY A C 1
ATOM 1405 O O . GLY A 1 188 ? 2.630 10.973 -0.344 1.00 94.56 188 GLY A O 1
ATOM 1406 N N . LEU A 1 189 ? 3.006 9.752 1.493 1.00 93.62 189 LEU A N 1
ATOM 1407 C CA . LEU A 1 189 ? 4.462 9.676 1.318 1.00 93.62 189 LEU A CA 1
ATOM 1408 C C . LEU A 1 189 ? 4.847 8.850 0.082 1.00 93.62 189 LEU A C 1
ATOM 1410 O O . LEU A 1 189 ? 5.732 9.246 -0.676 1.00 93.62 189 LEU A O 1
ATOM 1414 N N . THR A 1 190 ? 4.130 7.753 -0.177 1.00 95.75 190 THR A N 1
ATOM 1415 C CA . THR A 1 190 ? 4.266 6.965 -1.412 1.00 95.75 190 THR A CA 1
ATOM 1416 C C . THR A 1 190 ? 3.879 7.797 -2.643 1.00 95.75 190 THR A C 1
ATOM 1418 O O . THR A 1 190 ? 4.579 7.767 -3.656 1.00 95.75 190 THR A O 1
ATOM 1421 N N . LEU A 1 191 ? 2.817 8.607 -2.560 1.00 96.94 191 LEU A N 1
ATOM 1422 C CA . LEU A 1 191 ? 2.418 9.510 -3.648 1.00 96.94 191 LEU A CA 1
ATOM 1423 C C . LEU A 1 191 ? 3.467 10.588 -3.928 1.00 96.94 191 LEU A C 1
ATOM 1425 O O . LEU A 1 191 ? 3.757 10.864 -5.095 1.00 96.94 191 LEU A O 1
ATOM 1429 N N . VAL A 1 192 ? 4.065 11.171 -2.885 1.00 96.56 192 VAL A N 1
ATOM 1430 C CA . VAL A 1 192 ? 5.182 12.116 -3.026 1.00 96.56 192 VAL A CA 1
ATOM 1431 C C . VAL A 1 192 ? 6.368 11.425 -3.699 1.00 96.56 192 VAL A C 1
ATOM 1433 O O . VAL A 1 192 ? 6.893 11.961 -4.673 1.00 96.56 192 VAL A O 1
ATOM 1436 N N . ALA A 1 193 ? 6.737 10.214 -3.270 1.00 96.69 193 ALA A N 1
ATOM 1437 C CA . ALA A 1 193 ? 7.818 9.443 -3.885 1.00 96.69 193 ALA A CA 1
ATOM 1438 C C . ALA A 1 193 ? 7.583 9.193 -5.382 1.00 96.69 193 ALA A C 1
ATOM 1440 O O . ALA A 1 193 ? 8.461 9.464 -6.202 1.00 96.69 193 ALA A O 1
ATOM 1441 N N . PHE A 1 194 ? 6.388 8.735 -5.763 1.00 95.94 194 PHE A N 1
ATOM 1442 C CA . PHE A 1 194 ? 6.039 8.493 -7.166 1.00 95.94 194 PHE A CA 1
ATOM 1443 C C . PHE A 1 194 ? 5.974 9.782 -7.985 1.00 95.94 194 PHE A C 1
ATOM 1445 O O . PHE A 1 194 ? 6.386 9.793 -9.147 1.00 95.94 194 PHE A O 1
ATOM 1452 N N . SER A 1 195 ? 5.504 10.879 -7.392 1.00 94.50 195 SER A N 1
ATOM 1453 C CA . SER A 1 195 ? 5.463 12.189 -8.046 1.00 94.50 195 SER A CA 1
ATOM 1454 C C . SER A 1 195 ? 6.873 12.718 -8.303 1.00 94.50 195 SER A C 1
ATOM 1456 O O . SER A 1 195 ? 7.188 13.109 -9.426 1.00 94.50 195 SER A O 1
ATOM 1458 N N . LEU A 1 196 ? 7.752 12.657 -7.301 1.00 96.44 196 LEU A N 1
ATOM 1459 C CA . LEU A 1 196 ? 9.156 13.040 -7.428 1.00 96.44 196 LEU A CA 1
ATOM 1460 C C . LEU A 1 196 ? 9.889 12.151 -8.438 1.00 96.44 196 LEU A C 1
ATOM 1462 O O . LEU A 1 196 ? 10.555 12.679 -9.324 1.00 96.44 196 LEU A O 1
ATOM 1466 N N . ALA A 1 197 ? 9.707 10.829 -8.389 1.00 95.19 197 ALA A N 1
ATOM 1467 C CA . ALA A 1 197 ? 10.266 9.918 -9.388 1.00 95.19 197 ALA A CA 1
ATOM 1468 C C . ALA A 1 197 ? 9.776 10.263 -10.802 1.00 95.19 197 ALA A C 1
ATOM 1470 O O . ALA A 1 197 ? 10.567 10.304 -11.739 1.00 95.19 197 ALA A O 1
ATOM 1471 N N . THR A 1 198 ? 8.491 10.592 -10.962 1.00 91.50 198 THR A N 1
ATOM 1472 C CA . THR A 1 198 ? 7.922 11.027 -12.248 1.00 91.50 198 THR A CA 1
ATOM 1473 C C . THR A 1 198 ? 8.571 12.318 -12.743 1.00 91.50 198 THR A C 1
ATOM 1475 O O . THR A 1 198 ? 8.919 12.413 -13.917 1.00 91.50 198 THR A O 1
ATOM 1478 N N . LEU A 1 199 ? 8.784 13.298 -11.861 1.00 91.88 199 LEU A N 1
ATOM 1479 C CA . LEU A 1 199 ? 9.434 14.564 -12.204 1.00 91.88 199 LEU A CA 1
ATOM 1480 C C . LEU A 1 199 ? 10.910 14.378 -12.571 1.00 91.88 199 LEU A C 1
ATOM 1482 O O . LEU A 1 199 ? 11.348 14.909 -13.591 1.00 91.88 199 LEU A O 1
ATOM 1486 N N . LEU A 1 200 ? 11.659 13.606 -11.780 1.00 93.31 200 LEU A N 1
ATOM 1487 C CA . LEU A 1 200 ? 13.077 13.321 -12.016 1.00 93.31 200 LEU A CA 1
ATOM 1488 C C . LEU A 1 200 ? 13.283 12.512 -13.305 1.00 93.31 200 LEU A C 1
ATOM 1490 O O . LEU A 1 200 ? 14.224 12.763 -14.052 1.00 93.31 200 LEU A O 1
ATOM 1494 N N . MET A 1 201 ? 12.361 11.594 -13.606 1.00 90.94 201 MET A N 1
ATOM 1495 C CA . MET A 1 201 ? 12.436 10.689 -14.757 1.00 90.94 201 MET A CA 1
ATOM 1496 C C . MET A 1 201 ? 11.644 11.178 -15.976 1.00 90.94 201 MET A C 1
ATOM 1498 O O . MET A 1 201 ? 11.493 10.438 -16.944 1.00 90.94 201 MET A O 1
ATOM 1502 N N . ARG A 1 202 ? 11.130 12.415 -15.987 1.00 87.50 202 ARG A N 1
ATOM 1503 C CA . ARG A 1 202 ? 10.314 12.932 -17.110 1.00 87.50 202 ARG A CA 1
ATOM 1504 C C . ARG A 1 202 ? 11.054 12.964 -18.447 1.00 87.50 202 ARG A C 1
ATOM 1506 O O . ARG A 1 202 ? 10.435 12.817 -19.498 1.00 87.50 202 ARG A O 1
ATOM 1513 N N . TRP A 1 203 ? 12.373 13.134 -18.385 1.00 85.62 203 TRP A N 1
ATOM 1514 C CA . TRP A 1 203 ? 13.275 13.149 -19.536 1.00 85.62 203 TRP A CA 1
ATOM 1515 C C . TRP A 1 203 ? 13.938 11.796 -19.796 1.00 85.62 203 TRP A C 1
ATOM 1517 O O . TRP A 1 203 ? 14.722 11.666 -20.735 1.00 85.62 203 TRP A O 1
ATOM 1527 N N . ASP A 1 204 ? 13.658 10.800 -18.954 1.00 86.12 204 ASP A N 1
ATOM 1528 C CA . ASP A 1 204 ? 14.163 9.455 -19.159 1.00 86.12 204 ASP A CA 1
ATOM 1529 C C . ASP A 1 204 ? 13.540 8.879 -20.427 1.00 86.12 204 ASP A C 1
ATOM 1531 O O . ASP A 1 204 ? 12.326 8.950 -20.650 1.00 86.12 204 ASP A O 1
ATOM 1535 N N . ARG A 1 205 ? 14.387 8.307 -21.278 1.00 79.44 205 ARG A N 1
ATOM 1536 C CA . ARG A 1 205 ? 13.938 7.804 -22.564 1.00 79.44 205 ARG A CA 1
ATOM 1537 C C . ARG A 1 205 ? 13.356 6.393 -22.412 1.00 79.44 205 ARG A C 1
ATOM 1539 O O . ARG A 1 205 ? 13.886 5.592 -21.643 1.00 79.44 205 ARG A O 1
ATOM 1546 N N . PRO A 1 206 ? 12.305 6.071 -23.177 1.00 77.88 206 PRO A N 1
ATOM 1547 C CA . PRO A 1 206 ? 11.532 7.001 -23.998 1.00 77.88 206 PRO A CA 1
ATOM 1548 C C . PRO A 1 206 ? 10.630 7.899 -23.145 1.00 77.88 206 PRO A C 1
ATOM 1550 O O . PRO A 1 206 ? 10.137 7.509 -22.079 1.00 77.88 206 PRO A O 1
ATOM 1553 N N . ASN A 1 207 ? 10.460 9.123 -23.643 1.00 75.25 207 ASN A N 1
ATOM 1554 C CA . ASN A 1 207 ? 9.845 10.216 -22.904 1.00 75.25 207 ASN A CA 1
ATOM 1555 C C . ASN A 1 207 ? 8.397 9.898 -22.527 1.00 75.25 207 ASN A C 1
ATOM 1557 O O . ASN A 1 207 ? 7.650 9.288 -23.296 1.00 75.25 207 ASN A O 1
ATOM 1561 N N . MET A 1 208 ? 7.985 10.380 -21.356 1.00 71.56 208 MET A N 1
ATOM 1562 C CA . MET A 1 208 ? 6.588 10.323 -20.944 1.00 71.56 208 MET A CA 1
ATOM 1563 C C . MET A 1 208 ? 5.727 11.203 -21.848 1.00 71.56 208 MET A C 1
ATOM 1565 O O . MET A 1 208 ? 5.981 12.399 -21.991 1.00 71.56 208 MET A O 1
ATOM 1569 N N . LYS A 1 209 ? 4.684 10.615 -22.445 1.00 74.50 209 LYS A N 1
ATOM 1570 C CA . LYS A 1 209 ? 3.649 11.390 -23.141 1.00 74.50 209 LYS A CA 1
ATOM 1571 C C . LYS A 1 209 ? 2.890 12.278 -22.137 1.00 74.50 209 LYS A C 1
ATOM 1573 O O . LYS A 1 209 ? 2.708 11.864 -20.987 1.00 74.50 209 LYS A O 1
ATOM 1578 N N . PRO A 1 210 ? 2.427 13.475 -22.545 1.00 69.62 210 PRO A N 1
ATOM 1579 C CA . PRO A 1 210 ? 1.670 14.356 -21.660 1.00 69.62 210 PRO A CA 1
ATOM 1580 C C . PRO A 1 210 ? 0.356 13.705 -21.181 1.00 69.62 210 PRO A C 1
ATOM 1582 O O . PRO A 1 210 ? -0.186 12.832 -21.869 1.00 69.62 210 PRO A O 1
ATOM 1585 N N . PRO A 1 211 ? -0.178 14.111 -20.007 1.00 67.31 211 PRO A N 1
ATOM 1586 C CA . PRO A 1 211 ? -1.520 13.728 -19.574 1.00 67.31 211 PRO A CA 1
ATOM 1587 C C . PRO A 1 211 ? -2.557 13.981 -20.667 1.00 67.31 211 PRO A C 1
ATOM 1589 O O . PRO A 1 211 ? -2.616 15.077 -21.218 1.00 67.31 211 PRO A O 1
ATOM 1592 N N . ARG A 1 212 ? -3.452 13.014 -20.891 1.00 74.38 212 ARG A N 1
ATOM 1593 C CA . ARG A 1 212 ? -4.768 13.340 -21.445 1.00 74.38 212 ARG A CA 1
ATOM 1594 C C . ARG A 1 212 ? -5.578 13.990 -20.329 1.00 74.38 212 ARG A C 1
ATOM 1596 O O . ARG A 1 212 ? -5.637 13.438 -19.235 1.00 74.38 212 ARG A O 1
ATOM 1603 N N . ILE A 1 213 ? -6.147 15.161 -20.593 1.00 80.25 213 ILE A N 1
ATOM 1604 C CA . ILE A 1 213 ? -6.991 15.902 -19.639 1.00 80.25 213 ILE A CA 1
ATOM 1605 C C . ILE A 1 213 ? -8.395 15.292 -19.501 1.00 80.25 213 ILE A C 1
ATOM 1607 O O . ILE A 1 213 ? -9.121 15.570 -18.548 1.00 80.25 213 ILE A O 1
ATOM 1611 N N . GLU A 1 214 ? -8.771 14.425 -20.440 1.00 82.31 214 GLU A N 1
ATOM 1612 C CA . GLU A 1 214 ? -10.012 13.660 -20.401 1.00 82.31 214 GLU A CA 1
ATOM 1613 C C . GLU A 1 214 ? -10.048 12.769 -19.153 1.00 82.31 214 GLU A C 1
ATOM 1615 O O . GLU A 1 214 ? -9.158 11.950 -18.926 1.00 82.31 214 GLU A O 1
ATOM 1620 N N . GLY A 1 215 ? -11.087 12.930 -18.332 1.00 85.12 215 GLY A N 1
ATOM 1621 C CA . GLY A 1 215 ? -11.281 12.121 -17.128 1.00 85.12 215 GLY A CA 1
ATOM 1622 C C . GLY A 1 215 ? -10.660 12.683 -15.846 1.00 85.12 215 GLY A C 1
ATOM 1623 O O . GLY A 1 215 ? -10.728 11.999 -14.828 1.00 85.12 215 GLY A O 1
ATOM 1624 N N . VAL A 1 216 ? -10.120 13.914 -15.837 1.00 88.94 216 VAL A N 1
ATOM 1625 C CA . VAL A 1 216 ? -9.665 14.576 -14.592 1.00 88.94 216 VAL A CA 1
ATOM 1626 C C . VAL A 1 216 ? -10.792 14.645 -13.561 1.00 88.94 216 VAL A C 1
ATOM 1628 O O . VAL A 1 216 ? -10.600 14.209 -12.431 1.00 88.94 216 VAL A O 1
ATOM 1631 N N . ALA A 1 217 ? -11.982 15.114 -13.953 1.00 92.75 217 ALA A N 1
ATOM 1632 C CA . ALA A 1 217 ? -13.130 15.205 -13.048 1.00 92.75 217 ALA A CA 1
ATOM 1633 C C . ALA A 1 217 ? -13.526 13.834 -12.470 1.00 92.75 217 ALA A C 1
ATOM 1635 O O . ALA A 1 217 ? -13.750 13.711 -11.270 1.00 92.75 217 ALA A O 1
ATOM 1636 N N . ALA A 1 218 ? -13.537 12.788 -13.303 1.00 93.19 218 ALA A N 1
ATOM 1637 C CA . ALA A 1 218 ? -13.832 11.426 -12.864 1.00 93.19 218 ALA A CA 1
ATOM 1638 C C . ALA A 1 218 ? -12.745 10.865 -11.927 1.00 93.19 218 ALA A C 1
ATOM 1640 O O . ALA A 1 218 ? -13.064 10.202 -10.944 1.00 93.19 218 ALA A O 1
ATOM 1641 N N . GLY A 1 219 ? -11.469 11.161 -12.191 1.00 93.44 219 GLY A N 1
ATOM 1642 C CA . GLY A 1 219 ? -10.362 10.811 -11.300 1.00 93.44 219 GLY A CA 1
ATOM 1643 C C . GLY A 1 219 ? -10.451 11.517 -9.945 1.00 93.44 219 GLY A C 1
ATOM 1644 O O . GLY A 1 219 ? -10.303 10.868 -8.915 1.00 93.44 219 GLY A O 1
ATOM 1645 N N . LEU A 1 220 ? -10.759 12.818 -9.927 1.00 95.31 220 LEU A N 1
ATOM 1646 C CA . LEU A 1 220 ? -10.971 13.578 -8.690 1.00 95.31 220 LEU A CA 1
ATOM 1647 C C . LEU A 1 220 ? -12.171 13.048 -7.901 1.00 95.31 220 LEU A C 1
ATOM 1649 O O . LEU A 1 220 ? -12.068 12.852 -6.692 1.00 95.31 220 LEU A O 1
ATOM 1653 N N . LEU A 1 221 ? -13.279 12.748 -8.584 1.00 96.56 221 LEU A N 1
ATOM 1654 C CA . LEU A 1 221 ? -14.445 12.133 -7.957 1.00 96.56 221 LEU A CA 1
ATOM 1655 C C . LEU A 1 221 ? -14.092 10.778 -7.333 1.00 96.56 221 LEU A C 1
ATOM 1657 O O . LEU A 1 221 ? -14.494 10.516 -6.204 1.00 96.56 221 LEU A O 1
ATOM 1661 N N . ALA A 1 222 ? -13.299 9.945 -8.014 1.00 96.62 222 ALA A N 1
ATOM 1662 C CA . ALA A 1 222 ? -12.835 8.673 -7.463 1.00 96.62 222 ALA A CA 1
ATOM 1663 C C . ALA A 1 222 ? -12.021 8.864 -6.171 1.00 96.62 222 ALA A C 1
ATOM 1665 O O . ALA A 1 222 ? -12.255 8.146 -5.200 1.00 96.62 222 ALA A O 1
ATOM 1666 N N . VAL A 1 223 ? -11.131 9.866 -6.115 1.00 97.31 223 VAL A N 1
ATOM 1667 C CA . VAL A 1 223 ? -10.397 10.205 -4.881 1.00 97.31 223 VAL A CA 1
ATOM 1668 C C . VAL A 1 223 ? -11.366 10.577 -3.761 1.00 97.31 223 VAL A C 1
ATOM 1670 O O . VAL A 1 223 ? -11.267 10.029 -2.663 1.00 97.31 223 VAL A O 1
ATOM 1673 N N . VAL A 1 224 ? -12.313 11.480 -4.030 1.00 96.88 224 VAL A N 1
ATOM 1674 C CA . VAL A 1 224 ? -13.287 11.956 -3.034 1.00 96.88 224 VAL A CA 1
ATOM 1675 C C . VAL A 1 224 ? -14.152 10.808 -2.517 1.00 96.88 224 VAL A C 1
ATOM 1677 O O . VAL A 1 224 ? -14.282 10.642 -1.309 1.00 96.88 224 VAL A O 1
ATOM 1680 N N . VAL A 1 225 ? -14.690 9.974 -3.410 1.00 96.56 225 VAL A N 1
ATOM 1681 C CA . VAL A 1 225 ? -15.544 8.836 -3.042 1.00 96.56 225 VAL A CA 1
ATOM 1682 C C . VAL A 1 225 ? -14.776 7.818 -2.205 1.00 96.56 225 VAL A C 1
ATOM 1684 O O . VAL A 1 225 ? -15.263 7.396 -1.160 1.00 96.56 225 VAL A O 1
ATOM 1687 N N . CYS A 1 226 ? -13.563 7.441 -2.614 1.00 96.75 226 CYS A N 1
ATOM 1688 C CA . CYS A 1 226 ? -12.772 6.477 -1.854 1.00 96.75 226 CYS A CA 1
ATOM 1689 C C . CYS A 1 226 ? -12.312 7.032 -0.498 1.00 96.75 226 CYS A C 1
ATOM 1691 O O . CYS A 1 226 ? -12.227 6.271 0.457 1.00 96.75 226 CYS A O 1
ATOM 1693 N N . THR A 1 227 ? -12.048 8.339 -0.388 1.00 96.25 227 THR A N 1
ATOM 1694 C CA . THR A 1 227 ? -11.653 8.986 0.881 1.00 96.25 227 THR A CA 1
ATOM 1695 C C . THR A 1 227 ? -12.836 9.437 1.740 1.00 96.25 227 THR A C 1
ATOM 1697 O O . THR A 1 227 ? -12.627 9.851 2.880 1.00 96.25 227 THR A O 1
ATOM 1700 N N . ALA A 1 228 ? -14.079 9.300 1.257 1.00 95.31 228 ALA A N 1
ATOM 1701 C CA . ALA A 1 228 ? -15.306 9.644 1.982 1.00 95.31 228 ALA A CA 1
ATOM 1702 C C . ALA A 1 228 ? -15.359 9.128 3.433 1.00 95.31 228 ALA A C 1
ATOM 1704 O O . ALA A 1 228 ? -15.771 9.904 4.293 1.00 95.31 228 ALA A O 1
ATOM 1705 N N . PRO A 1 229 ? -14.903 7.903 3.770 1.00 93.75 229 PRO A N 1
ATOM 1706 C CA . PRO A 1 229 ? -14.907 7.428 5.155 1.00 93.75 229 PRO A CA 1
ATOM 1707 C C . PRO A 1 229 ? -14.107 8.317 6.108 1.00 93.75 229 PRO A C 1
ATOM 1709 O O . PRO A 1 229 ? -14.534 8.558 7.237 1.00 93.75 229 PRO A O 1
ATOM 1712 N N . LEU A 1 230 ? -12.970 8.844 5.647 1.00 91.62 230 LEU A N 1
ATOM 1713 C CA . LEU A 1 230 ? -12.131 9.741 6.438 1.00 91.62 230 LEU A CA 1
ATOM 1714 C C . LEU A 1 230 ? -12.794 11.108 6.608 1.00 91.62 230 LEU A C 1
ATOM 1716 O O . LEU A 1 230 ? -12.768 11.658 7.704 1.00 91.62 230 LEU A O 1
ATOM 1720 N N . TRP A 1 231 ? -13.442 11.628 5.561 1.00 92.50 231 TRP A N 1
ATOM 1721 C CA . TRP A 1 231 ? -14.201 12.881 5.637 1.00 92.50 231 TRP A CA 1
ATOM 1722 C C . TRP A 1 231 ? -15.403 12.769 6.577 1.00 92.50 231 TRP A C 1
ATOM 1724 O O . TRP A 1 231 ? -15.602 13.637 7.422 1.00 92.50 231 TRP A O 1
ATOM 1734 N N . ILE A 1 232 ? -16.166 11.677 6.476 1.00 92.62 232 ILE A N 1
ATOM 1735 C CA . ILE A 1 232 ? -17.295 11.380 7.368 1.00 92.62 232 ILE A CA 1
ATOM 1736 C C . ILE A 1 232 ? -16.810 11.317 8.814 1.00 92.62 232 ILE A C 1
ATOM 1738 O O . ILE A 1 232 ? -17.407 11.944 9.679 1.00 92.62 232 ILE A O 1
ATOM 1742 N N . THR A 1 233 ? -15.696 10.630 9.062 1.00 90.12 233 THR A N 1
ATOM 1743 C CA . THR A 1 233 ? -15.087 10.541 10.395 1.00 90.12 233 THR A CA 1
ATOM 1744 C C . THR A 1 233 ? -14.646 11.912 10.902 1.00 90.12 233 THR A C 1
ATOM 1746 O O . THR A 1 233 ? -14.969 12.292 12.021 1.00 90.12 233 THR A O 1
ATOM 1749 N N . ALA A 1 234 ? -13.943 12.695 10.082 1.00 88.44 234 ALA A N 1
ATOM 1750 C CA . ALA A 1 234 ? -13.479 14.023 10.471 1.00 88.44 234 ALA A CA 1
ATOM 1751 C C . ALA A 1 234 ? -14.640 14.957 10.851 1.00 88.44 234 ALA A C 1
ATOM 1753 O O . ALA A 1 234 ? -14.510 15.734 11.792 1.00 88.44 234 ALA A O 1
ATOM 1754 N N . LEU A 1 235 ? -15.773 14.860 10.150 1.00 89.81 235 LEU A N 1
ATOM 1755 C CA . LEU A 1 235 ? -16.964 15.659 10.429 1.00 89.81 235 LEU A CA 1
ATOM 1756 C C . LEU A 1 235 ? -17.759 15.124 11.623 1.00 89.81 235 LEU A C 1
ATOM 1758 O O . LEU A 1 235 ? -18.089 15.884 12.522 1.00 89.81 235 LEU A O 1
ATOM 1762 N N . HIS A 1 236 ? -18.079 13.833 11.647 1.00 90.19 236 HIS A N 1
ATOM 1763 C CA . HIS A 1 236 ? -18.934 13.257 12.681 1.00 90.19 236 HIS A CA 1
ATOM 1764 C C . HIS A 1 236 ? -18.174 13.088 13.996 1.00 90.19 236 HIS A C 1
ATOM 1766 O O . HIS A 1 236 ? -18.475 13.778 14.968 1.00 90.19 236 HIS A O 1
ATOM 1772 N N . HIS A 1 237 ? -17.134 12.253 14.020 1.00 85.19 237 HIS A N 1
ATOM 1773 C CA . HIS A 1 237 ? -16.318 12.062 15.216 1.00 85.19 237 HIS A CA 1
ATOM 1774 C C . HIS A 1 237 ? -15.669 13.377 15.679 1.00 85.19 237 HIS A C 1
ATOM 1776 O O . HIS A 1 237 ? -15.692 13.687 16.868 1.00 85.19 237 HIS A O 1
ATOM 1782 N N . GLY A 1 238 ? -15.112 14.170 14.755 1.00 81.81 238 GLY A N 1
ATOM 1783 C CA . GLY A 1 238 ? -14.396 15.406 15.098 1.00 81.81 238 GLY A CA 1
ATOM 1784 C C . GLY A 1 238 ? -15.264 16.498 15.731 1.00 81.81 238 GLY A C 1
ATOM 1785 O O . GLY A 1 238 ? -14.760 17.257 16.555 1.00 81.81 238 GLY A O 1
ATOM 1786 N N . LEU A 1 239 ? -16.555 16.571 15.387 1.00 81.50 239 LEU A N 1
ATOM 1787 C CA . LEU A 1 239 ? -17.488 17.530 15.992 1.00 81.50 239 LEU A CA 1
ATOM 1788 C C . LEU A 1 239 ? -18.180 16.981 17.241 1.00 81.50 239 LEU A C 1
ATOM 1790 O O . LEU A 1 239 ? -18.599 17.760 18.094 1.00 81.50 239 LEU A O 1
ATOM 1794 N N . ALA A 1 240 ? -18.348 15.663 17.333 1.00 76.75 240 ALA A N 1
ATOM 1795 C CA . ALA A 1 240 ? -19.295 15.070 18.268 1.00 76.75 240 ALA A CA 1
ATOM 1796 C C . ALA A 1 240 ? -18.649 14.369 19.473 1.00 76.75 240 ALA A C 1
ATOM 1798 O O . ALA A 1 240 ? -19.349 14.045 20.432 1.00 76.75 240 ALA A O 1
ATOM 1799 N N . VAL A 1 241 ? -17.333 14.136 19.452 1.00 73.62 241 VAL A N 1
ATOM 1800 C CA . VAL A 1 241 ? -16.624 13.437 20.530 1.00 73.62 241 VAL A CA 1
ATOM 1801 C C . VAL A 1 241 ? -15.534 14.334 21.125 1.00 73.62 241 VAL A C 1
ATOM 1803 O O . VAL A 1 241 ? -14.516 14.565 20.471 1.00 73.62 241 VAL A O 1
ATOM 1806 N N . PRO A 1 242 ? -15.686 14.820 22.374 1.00 70.00 242 PRO A N 1
ATOM 1807 C CA . PRO A 1 242 ? -14.602 15.511 23.061 1.00 70.00 242 PRO A CA 1
ATOM 1808 C C . PRO A 1 242 ? -13.450 14.528 23.301 1.00 70.00 242 PRO A C 1
ATOM 1810 O O . PRO A 1 242 ? -13.602 13.503 23.970 1.00 70.00 242 PRO A O 1
ATOM 1813 N N . THR A 1 243 ? -12.292 14.814 22.709 1.00 65.50 243 THR A N 1
ATOM 1814 C CA . THR A 1 243 ? -11.102 13.961 22.786 1.00 65.50 243 THR A CA 1
ATOM 1815 C C . THR A 1 243 ? -10.325 14.267 24.061 1.00 65.50 243 THR A C 1
ATOM 1817 O O . THR A 1 243 ? -9.611 15.267 24.109 1.00 65.50 243 THR A O 1
ATOM 1820 N N . HIS A 1 244 ? -10.451 13.421 25.085 1.00 62.88 244 HIS A N 1
ATOM 1821 C CA . HIS A 1 244 ? -9.655 13.532 26.316 1.00 62.88 244 HIS A CA 1
ATOM 1822 C C . HIS A 1 244 ? -8.555 12.467 26.426 1.00 62.88 244 HIS A C 1
ATOM 1824 O O . HIS A 1 244 ? -7.596 12.678 27.155 1.00 62.88 244 HIS A O 1
ATOM 1830 N N . ILE A 1 245 ? -8.623 11.389 25.632 1.00 61.16 245 ILE A N 1
ATOM 1831 C CA . ILE A 1 245 ? -7.551 10.393 25.518 1.00 61.16 245 ILE A CA 1
ATOM 1832 C C . ILE A 1 245 ? -6.583 10.825 24.402 1.00 61.16 245 ILE A C 1
ATOM 1834 O O . ILE A 1 245 ? -6.908 10.660 23.222 1.00 61.16 245 ILE A O 1
ATOM 1838 N N . PRO A 1 246 ? -5.382 11.357 24.704 1.00 58.28 246 PRO A N 1
ATOM 1839 C CA . PRO A 1 246 ? -4.371 11.642 23.694 1.00 58.28 246 PRO A CA 1
ATOM 1840 C C . PRO A 1 246 ? -3.752 10.331 23.197 1.00 58.28 246 PRO A C 1
ATOM 1842 O O . PRO A 1 246 ? -2.728 9.871 23.698 1.00 58.28 246 PRO A O 1
ATOM 1845 N N . SER A 1 247 ? -4.364 9.707 22.192 1.00 62.31 247 SER A N 1
ATOM 1846 C CA . SER A 1 247 ? -3.790 8.533 21.537 1.00 62.31 247 SER A CA 1
ATOM 1847 C C . SER A 1 247 ? -3.102 8.902 20.217 1.00 62.31 247 SER A C 1
ATOM 1849 O O . SER A 1 247 ? -3.296 9.966 19.626 1.00 62.31 247 SER A O 1
ATOM 1851 N N . HIS A 1 248 ? -2.274 7.987 19.721 1.00 62.12 248 HIS A N 1
ATOM 1852 C CA . HIS A 1 248 ? -1.666 8.100 18.396 1.00 62.12 248 HIS A CA 1
ATOM 1853 C C . HIS A 1 248 ? -2.684 8.027 17.254 1.00 62.12 248 HIS A C 1
ATOM 1855 O O . HIS A 1 248 ? -2.298 8.228 16.107 1.00 62.12 248 HIS A O 1
ATOM 1861 N N . ASP A 1 249 ? -3.959 7.788 17.565 1.00 64.75 249 ASP A N 1
ATOM 1862 C CA . ASP A 1 249 ? -5.073 7.758 16.622 1.00 64.75 249 ASP A CA 1
ATOM 1863 C C . ASP A 1 249 ? -5.471 9.138 16.112 1.00 64.75 249 ASP A C 1
ATOM 1865 O O . ASP A 1 249 ? -6.228 9.210 15.150 1.00 64.75 249 ASP A O 1
ATOM 1869 N N . PHE A 1 250 ? -4.954 10.212 16.716 1.00 67.62 250 PHE A N 1
ATOM 1870 C CA . PHE A 1 250 ? -5.310 11.586 16.382 1.00 67.62 250 PHE A CA 1
ATOM 1871 C C . PHE A 1 250 ? -4.282 12.269 15.464 1.00 67.62 250 PHE A C 1
ATOM 1873 O O . PHE A 1 250 ? -3.070 12.096 15.655 1.00 67.62 250 PHE A O 1
ATOM 1880 N N . PRO A 1 251 ? -4.718 13.115 14.504 1.00 66.50 251 PRO A N 1
ATOM 1881 C CA . PRO A 1 251 ? -3.812 13.763 13.557 1.00 66.50 251 PRO A CA 1
ATOM 1882 C C . PRO A 1 251 ? -2.789 14.666 14.247 1.00 66.50 251 PRO A C 1
ATOM 1884 O O . PRO A 1 251 ? -1.653 14.754 13.799 1.00 66.50 251 PRO A O 1
ATOM 1887 N N . GLN A 1 252 ? -3.151 15.300 15.366 1.00 70.44 252 GLN A N 1
ATOM 1888 C CA . GLN A 1 252 ? -2.256 16.180 16.116 1.00 70.44 252 GLN A CA 1
ATOM 1889 C C . GLN A 1 252 ? -1.035 15.421 16.642 1.00 70.44 252 GLN A C 1
ATOM 1891 O O . GLN A 1 252 ? 0.077 15.944 16.594 1.00 70.44 252 GLN A O 1
ATOM 1896 N N . LEU A 1 253 ? -1.214 14.182 17.118 1.00 68.62 253 LEU A N 1
ATOM 1897 C CA . LEU A 1 253 ? -0.102 13.375 17.617 1.00 68.62 253 LEU A CA 1
ATOM 1898 C C . LEU A 1 253 ? 0.779 12.881 16.461 1.00 68.62 253 LEU A C 1
ATOM 1900 O O . LEU A 1 253 ? 2.001 12.902 16.585 1.00 68.62 253 LEU A O 1
ATOM 1904 N N . GLN A 1 254 ? 0.187 12.540 15.311 1.00 70.81 254 GLN A N 1
ATOM 1905 C CA . GLN A 1 254 ? 0.932 12.209 14.089 1.00 70.81 254 GLN A CA 1
ATOM 1906 C C . GLN A 1 254 ? 1.730 13.409 13.556 1.00 70.81 254 GLN A C 1
ATOM 1908 O O . GLN A 1 254 ? 2.915 13.282 13.263 1.00 70.81 254 GLN A O 1
ATOM 1913 N N . LEU A 1 255 ? 1.136 14.604 13.516 1.00 74.62 255 LEU A N 1
ATOM 1914 C CA . LEU A 1 255 ? 1.825 15.839 13.131 1.00 74.62 255 LEU A CA 1
ATOM 1915 C C . LEU A 1 255 ? 2.955 16.189 14.102 1.00 74.62 255 LEU A C 1
ATOM 1917 O O . LEU A 1 255 ? 4.027 16.600 13.665 1.00 74.62 255 LEU A O 1
ATOM 1921 N N . ARG A 1 256 ? 2.755 15.983 15.410 1.00 75.06 256 ARG A N 1
ATOM 1922 C CA . ARG A 1 256 ? 3.824 16.130 16.409 1.00 75.06 256 ARG A CA 1
ATOM 1923 C C . ARG A 1 256 ? 4.961 15.140 16.169 1.00 75.06 256 ARG A C 1
ATOM 1925 O O . ARG A 1 256 ? 6.110 15.547 16.273 1.00 75.06 256 ARG A O 1
ATOM 1932 N N . ARG A 1 257 ? 4.670 13.885 15.803 1.00 70.88 257 ARG A N 1
ATOM 1933 C CA . ARG A 1 257 ? 5.698 12.891 15.440 1.00 70.88 257 ARG A CA 1
ATOM 1934 C C . ARG A 1 257 ? 6.480 13.307 14.201 1.00 70.88 257 ARG A C 1
ATOM 1936 O O . ARG A 1 257 ? 7.703 13.301 14.245 1.00 70.88 257 ARG A O 1
ATOM 1943 N N . VAL A 1 258 ? 5.790 13.729 13.140 1.00 72.56 258 VAL A N 1
ATOM 1944 C CA . VAL A 1 258 ? 6.429 14.236 11.915 1.00 72.56 258 VAL A CA 1
ATOM 1945 C C . VAL A 1 258 ? 7.296 15.457 12.226 1.00 72.56 258 VAL A C 1
ATOM 1947 O O . VAL A 1 258 ? 8.461 15.495 11.847 1.00 72.56 258 VAL A O 1
ATOM 1950 N N . SER A 1 259 ? 6.765 16.428 12.971 1.00 80.69 259 SER A N 1
ATOM 1951 C CA . SER A 1 259 ? 7.508 17.623 13.382 1.00 80.69 259 SER A CA 1
ATOM 1952 C C . SER A 1 259 ? 8.733 17.266 14.220 1.00 80.69 259 SER A C 1
ATOM 1954 O O . SER A 1 259 ? 9.836 17.719 13.920 1.00 80.69 259 SER A O 1
ATOM 1956 N N . ALA A 1 260 ? 8.586 16.378 15.207 1.00 76.69 260 ALA A N 1
ATOM 1957 C CA . ALA A 1 260 ? 9.712 15.875 15.980 1.00 76.69 260 ALA A CA 1
ATOM 1958 C C . ALA A 1 260 ? 10.736 15.184 15.068 1.00 76.69 260 ALA A C 1
ATOM 1960 O O . ALA A 1 260 ? 11.931 15.377 15.250 1.00 76.69 260 ALA A O 1
ATOM 1961 N N . ALA A 1 261 ? 10.300 14.399 14.073 1.00 70.38 261 ALA A N 1
ATOM 1962 C CA . A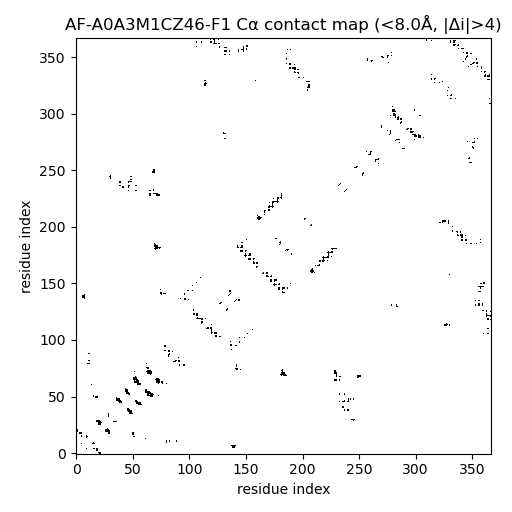LA A 1 261 ? 11.201 13.651 13.193 1.00 70.38 261 ALA A CA 1
ATOM 1963 C C . ALA A 1 261 ? 12.022 14.586 12.302 1.00 70.38 261 ALA A C 1
ATOM 1965 O O . ALA A 1 261 ? 13.195 14.319 12.045 1.00 70.38 261 ALA A O 1
ATOM 1966 N N . LEU A 1 262 ? 11.418 15.695 11.878 1.00 77.19 262 LEU A N 1
ATOM 1967 C CA . LEU A 1 262 ? 12.067 16.732 11.083 1.00 77.19 262 LEU A CA 1
ATOM 1968 C C . LEU A 1 262 ? 12.960 17.659 11.922 1.00 77.19 262 LEU A C 1
ATOM 1970 O O . LEU A 1 262 ? 13.919 18.209 11.393 1.00 77.19 262 LEU A O 1
ATOM 1974 N N . THR A 1 263 ? 12.666 17.828 13.215 1.00 83.81 263 THR A N 1
ATOM 1975 C CA . THR A 1 263 ? 13.399 18.736 14.121 1.00 83.81 263 THR A CA 1
ATOM 1976 C C . THR A 1 263 ? 14.376 18.030 15.069 1.00 83.81 263 THR A C 1
ATOM 1978 O O . THR A 1 263 ? 15.100 18.701 15.798 1.00 83.81 263 THR A O 1
ATOM 1981 N N . GLY A 1 264 ? 14.430 16.693 15.061 1.00 76.50 264 GLY A N 1
ATOM 1982 C CA . GLY A 1 264 ? 15.296 15.899 15.943 1.00 76.50 264 GLY A CA 1
ATOM 1983 C C . GLY A 1 264 ? 14.799 15.786 17.391 1.00 76.50 264 GLY A C 1
ATOM 1984 O O . GLY A 1 264 ? 15.604 15.593 18.298 1.00 76.50 264 GLY A O 1
ATOM 1985 N N . GLY A 1 265 ? 13.492 15.937 17.622 1.00 76.88 265 GLY A N 1
ATOM 1986 C CA . GLY A 1 265 ? 12.874 15.810 18.946 1.00 76.88 265 GLY A CA 1
ATOM 1987 C C . GLY A 1 265 ? 12.885 14.376 19.508 1.00 76.88 265 GLY A C 1
ATOM 1988 O O . GLY A 1 265 ? 13.301 13.438 18.835 1.00 76.88 265 GLY A O 1
ATOM 1989 N N . PRO A 1 266 ? 12.422 14.161 20.752 1.00 67.75 266 PRO A N 1
ATOM 1990 C CA . PRO A 1 266 ? 12.319 12.824 21.336 1.00 67.75 266 PRO A CA 1
ATOM 1991 C C . PRO A 1 266 ? 11.323 11.935 20.572 1.00 67.75 266 PRO A C 1
ATOM 1993 O O . PRO A 1 266 ? 10.261 12.388 20.138 1.00 67.75 266 PRO A O 1
ATOM 1996 N N . HIS A 1 267 ? 11.659 10.649 20.443 1.00 62.84 267 HIS A N 1
ATOM 1997 C CA . HIS A 1 267 ? 10.917 9.668 19.646 1.00 62.84 267 HIS A CA 1
ATOM 1998 C C . HIS A 1 267 ? 10.574 8.407 20.441 1.00 62.84 267 HIS A C 1
ATOM 2000 O O . HIS A 1 267 ? 11.304 8.053 21.371 1.00 62.84 267 HIS A O 1
ATOM 2006 N N . PRO A 1 268 ? 9.504 7.679 20.068 1.00 61.62 268 PRO A N 1
ATOM 2007 C CA . PRO A 1 268 ? 9.287 6.329 20.569 1.00 61.62 268 PRO A CA 1
ATOM 2008 C C . PRO A 1 268 ? 10.508 5.447 20.269 1.00 61.62 268 PRO A C 1
ATOM 2010 O O . PRO A 1 268 ? 11.009 5.432 19.148 1.00 61.62 268 PRO A O 1
ATOM 2013 N N . ALA A 1 269 ? 10.951 4.645 21.242 1.00 53.03 269 ALA A N 1
ATOM 2014 C CA . ALA A 1 269 ? 12.115 3.754 21.104 1.00 53.03 269 ALA A CA 1
ATOM 2015 C C . ALA A 1 269 ? 12.010 2.743 19.938 1.00 53.03 269 ALA A C 1
ATOM 2017 O O . ALA A 1 269 ? 13.007 2.158 19.524 1.00 53.03 269 ALA A O 1
ATOM 2018 N N . ARG A 1 270 ? 10.801 2.552 19.393 1.00 57.44 270 ARG A N 1
ATOM 2019 C CA . ARG A 1 270 ? 10.508 1.673 18.256 1.00 57.44 270 ARG A CA 1
ATOM 2020 C C . ARG A 1 270 ? 10.960 2.225 16.904 1.00 57.44 270 ARG A C 1
ATOM 2022 O O . ARG A 1 270 ? 10.849 1.494 15.937 1.00 57.44 270 ARG A O 1
ATOM 2029 N N . GLU A 1 271 ? 11.432 3.466 16.812 1.00 65.31 271 GLU A N 1
ATOM 2030 C CA . GLU A 1 271 ? 11.618 4.207 15.553 1.00 65.31 271 GLU A CA 1
ATOM 2031 C C . GLU A 1 271 ? 13.104 4.575 15.323 1.00 65.31 271 GLU A C 1
ATOM 2033 O O . GLU A 1 271 ? 13.487 5.744 15.376 1.00 65.31 271 GLU A O 1
ATOM 2038 N N . THR A 1 272 ? 13.974 3.576 15.100 1.00 72.88 272 THR A N 1
ATOM 2039 C CA . THR A 1 272 ? 15.438 3.772 14.955 1.00 72.88 272 THR A CA 1
ATOM 2040 C C . THR A 1 272 ? 15.971 3.393 13.566 1.00 72.88 272 THR A C 1
ATOM 2042 O O . THR A 1 272 ? 15.303 2.716 12.782 1.00 72.88 272 THR A O 1
ATOM 2045 N N . LEU A 1 273 ? 17.221 3.782 13.260 1.00 76.88 273 LEU A N 1
ATOM 2046 C CA . LEU A 1 273 ? 17.961 3.312 12.073 1.00 76.88 273 LEU A CA 1
ATOM 2047 C C . LEU A 1 273 ? 18.046 1.779 11.996 1.00 76.88 273 LEU A C 1
ATOM 2049 O O . LEU A 1 273 ? 18.100 1.222 10.899 1.00 76.88 273 LEU A O 1
ATOM 2053 N N . ALA A 1 274 ? 18.000 1.093 13.143 1.00 79.56 274 ALA A N 1
ATOM 2054 C CA . ALA A 1 274 ? 18.014 -0.361 13.190 1.00 79.56 274 ALA A CA 1
ATOM 2055 C C . ALA A 1 274 ? 16.805 -0.974 12.465 1.00 79.56 274 ALA A C 1
ATOM 2057 O O . ALA A 1 274 ? 16.950 -2.032 11.869 1.00 79.56 274 ALA A O 1
ATOM 2058 N N . ASN A 1 275 ? 15.652 -0.293 12.401 1.00 78.50 275 ASN A N 1
ATOM 2059 C CA . ASN A 1 275 ? 14.488 -0.788 11.653 1.00 78.50 275 ASN A CA 1
ATOM 2060 C C . ASN A 1 275 ? 14.757 -0.910 10.157 1.00 78.50 275 ASN A C 1
ATOM 2062 O O . ASN A 1 275 ? 14.341 -1.885 9.539 1.00 78.50 275 ASN A O 1
ATOM 2066 N N . LEU A 1 276 ? 15.457 0.062 9.566 1.00 83.56 276 LEU A N 1
ATOM 2067 C CA . LEU A 1 276 ? 15.826 -0.020 8.155 1.00 83.56 276 LEU A CA 1
ATOM 2068 C C . LEU A 1 276 ? 16.779 -1.198 7.929 1.00 83.56 276 LEU A C 1
ATOM 2070 O O . LEU A 1 276 ? 16.624 -1.948 6.968 1.00 83.56 276 LEU A O 1
ATOM 2074 N N . TRP A 1 277 ? 17.720 -1.400 8.854 1.00 85.69 277 TRP A N 1
ATOM 2075 C CA . TRP A 1 277 ? 18.612 -2.551 8.817 1.00 85.69 277 TRP A CA 1
ATOM 2076 C C . TRP A 1 277 ? 17.863 -3.880 8.968 1.00 85.69 277 TRP A C 1
ATOM 2078 O O . TRP A 1 277 ? 18.121 -4.799 8.194 1.00 85.69 277 TRP A O 1
ATOM 2088 N N . PHE A 1 278 ? 16.901 -3.989 9.889 1.00 84.62 278 PHE A N 1
ATOM 2089 C CA . PHE A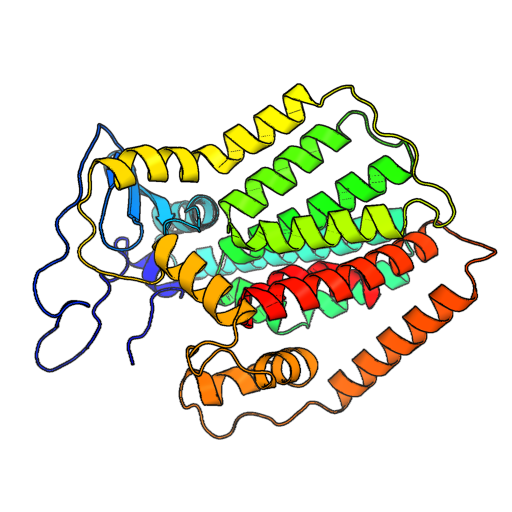 1 278 ? 16.061 -5.179 10.042 1.00 84.62 278 PHE A CA 1
ATOM 2090 C C . PHE A 1 278 ? 15.250 -5.436 8.774 1.00 84.62 278 PHE A C 1
ATOM 2092 O O . PHE A 1 278 ? 15.281 -6.540 8.246 1.00 84.62 278 PHE A O 1
ATOM 2099 N N . TRP A 1 279 ? 14.614 -4.410 8.205 1.00 84.56 279 TRP A N 1
ATOM 2100 C CA . TRP A 1 279 ? 13.879 -4.539 6.946 1.00 84.56 279 TRP A CA 1
ATOM 2101 C C . TRP A 1 279 ? 14.754 -5.067 5.798 1.00 84.56 279 TRP A C 1
ATOM 2103 O O . TRP A 1 279 ? 14.320 -5.921 5.021 1.00 84.56 279 TRP A O 1
ATOM 2113 N N . LEU A 1 280 ? 15.997 -4.590 5.692 1.00 85.75 280 LEU A N 1
ATOM 2114 C CA . LEU A 1 280 ? 16.927 -5.019 4.649 1.00 85.75 280 LEU A CA 1
ATOM 2115 C C . LEU A 1 280 ? 17.507 -6.415 4.909 1.00 85.75 280 LEU A C 1
ATOM 2117 O O . LEU A 1 280 ? 17.638 -7.187 3.965 1.00 85.75 280 LEU A O 1
ATOM 2121 N N . SER A 1 281 ? 17.841 -6.760 6.151 1.00 85.81 281 SER A N 1
ATOM 2122 C CA . SER A 1 281 ? 18.701 -7.914 6.451 1.00 85.81 281 SER A CA 1
ATOM 2123 C C . SER A 1 281 ? 17.998 -9.107 7.101 1.00 85.81 281 SER A C 1
ATOM 2125 O O . SER A 1 281 ? 18.199 -10.239 6.661 1.00 85.81 281 SER A O 1
ATOM 2127 N N . GLU A 1 282 ? 17.185 -8.873 8.126 1.00 86.62 282 GLU A N 1
ATOM 2128 C CA . GLU A 1 282 ? 16.405 -9.888 8.832 1.00 86.62 282 GLU A CA 1
ATOM 2129 C C . GLU A 1 282 ? 15.194 -9.216 9.492 1.00 86.62 282 GLU A C 1
ATOM 2131 O O . GLU A 1 282 ? 15.290 -8.688 10.605 1.00 86.62 282 GLU A O 1
ATOM 2136 N N . PRO A 1 283 ? 14.045 -9.177 8.801 1.00 77.81 283 PRO A N 1
ATOM 2137 C CA . PRO A 1 283 ? 12.879 -8.468 9.305 1.00 77.81 283 PRO A CA 1
ATOM 2138 C C . PRO A 1 283 ? 12.310 -9.046 10.607 1.00 77.81 283 PRO A C 1
ATOM 2140 O O . PRO A 1 283 ? 11.688 -8.304 11.368 1.00 77.81 283 PRO A O 1
ATOM 2143 N N . LEU A 1 284 ? 12.550 -10.332 10.910 1.00 79.75 284 LEU A N 1
ATOM 2144 C CA . LEU A 1 284 ? 12.140 -10.937 12.183 1.00 79.75 284 LEU A CA 1
ATOM 2145 C C . LEU A 1 284 ? 12.882 -10.335 13.380 1.00 79.75 284 LEU A C 1
ATOM 2147 O O . LEU A 1 284 ? 12.325 -10.303 14.476 1.00 79.75 284 LEU A O 1
ATOM 2151 N N . ALA A 1 285 ? 14.096 -9.811 13.186 1.00 82.00 285 ALA A N 1
ATOM 2152 C CA . ALA A 1 285 ? 14.886 -9.207 14.258 1.00 82.00 285 ALA A CA 1
ATOM 2153 C C . ALA A 1 285 ? 14.195 -7.987 14.896 1.00 82.00 285 ALA A C 1
ATOM 2155 O O . ALA A 1 285 ? 14.478 -7.653 16.045 1.00 82.00 285 ALA A O 1
ATOM 2156 N N . PHE A 1 286 ? 13.222 -7.375 14.208 1.00 75.69 286 PHE A N 1
ATOM 2157 C CA . PHE A 1 286 ? 12.385 -6.303 14.750 1.00 75.69 286 PHE A CA 1
ATOM 2158 C C . PHE A 1 286 ? 11.608 -6.707 16.016 1.00 75.69 286 PHE A C 1
ATOM 2160 O O . PHE A 1 286 ? 11.371 -5.857 16.877 1.00 75.69 286 PHE A O 1
ATOM 2167 N N . PHE A 1 287 ? 11.233 -7.985 16.184 1.00 74.81 287 PHE A N 1
ATOM 2168 C CA . PHE A 1 287 ? 10.442 -8.403 17.352 1.00 74.81 287 PHE A CA 1
ATOM 2169 C C . PHE A 1 287 ? 11.185 -8.268 18.683 1.00 74.81 287 PHE A C 1
ATOM 2171 O O . PHE A 1 287 ? 10.544 -8.145 19.725 1.00 74.81 287 PHE A O 1
ATOM 2178 N N . GLY A 1 288 ? 12.514 -8.245 18.654 1.00 77.19 288 GLY A N 1
ATOM 2179 C CA . GLY A 1 288 ? 13.358 -8.182 19.841 1.00 77.19 288 GLY A CA 1
ATOM 2180 C C . GLY A 1 288 ? 13.185 -6.844 20.536 1.00 77.19 288 GLY A C 1
ATOM 2181 O O . GLY A 1 288 ? 12.620 -6.801 21.625 1.00 77.19 288 GLY A O 1
ATOM 2182 N N . PRO A 1 289 ? 13.549 -5.724 19.889 1.00 71.06 289 PRO A N 1
ATOM 2183 C CA . PRO A 1 289 ? 13.328 -4.402 20.463 1.00 71.06 289 PRO A CA 1
ATOM 2184 C C . PRO A 1 289 ? 11.841 -4.036 20.594 1.00 71.06 289 PRO A C 1
ATOM 2186 O O . PRO A 1 289 ? 11.484 -3.280 21.496 1.00 71.06 289 PRO A O 1
ATOM 2189 N N . ALA A 1 290 ? 10.954 -4.541 19.727 1.00 67.06 290 ALA A N 1
ATOM 2190 C CA . ALA A 1 290 ? 9.542 -4.150 19.752 1.00 67.06 290 ALA A CA 1
ATOM 2191 C C . ALA A 1 290 ? 8.706 -4.869 20.831 1.00 67.06 290 ALA A C 1
ATOM 2193 O O . ALA A 1 290 ? 7.758 -4.270 21.357 1.00 67.06 290 ALA A O 1
ATOM 2194 N N . TYR A 1 291 ? 9.047 -6.124 21.153 1.00 70.50 291 TYR A N 1
ATOM 2195 C CA . TYR A 1 291 ? 8.258 -7.003 22.028 1.00 70.50 291 TYR A CA 1
ATOM 2196 C C . TYR A 1 291 ? 9.084 -7.757 23.082 1.00 70.50 291 TYR A C 1
ATOM 2198 O O . TYR A 1 291 ? 8.506 -8.530 23.840 1.00 70.50 291 TYR A O 1
ATOM 2206 N N . GLY A 1 292 ? 10.400 -7.536 23.161 1.00 77.25 292 GLY A N 1
ATOM 2207 C CA . GLY A 1 292 ? 11.276 -8.217 24.120 1.00 77.25 292 GLY A CA 1
ATOM 2208 C C . GLY A 1 292 ? 11.472 -9.702 23.813 1.00 77.25 292 GLY A C 1
ATOM 2209 O O . GLY A 1 292 ? 11.613 -10.496 24.735 1.00 77.25 292 GLY A O 1
ATOM 2210 N N . VAL A 1 293 ? 11.401 -10.095 22.537 1.00 78.12 293 VAL A N 1
ATOM 2211 C CA . VAL A 1 293 ? 11.612 -11.491 22.124 1.00 78.12 293 VAL A CA 1
ATOM 2212 C C . VAL A 1 293 ? 13.110 -11.767 21.998 1.00 78.12 293 VAL A C 1
ATOM 2214 O O . VAL A 1 293 ? 13.770 -11.223 21.113 1.00 78.12 293 VAL A O 1
ATOM 2217 N N . ASP A 1 294 ? 13.630 -12.634 22.861 1.00 83.19 294 ASP A N 1
ATOM 2218 C CA . ASP A 1 294 ? 15.024 -13.081 22.819 1.00 83.19 294 ASP A CA 1
ATOM 2219 C C . ASP A 1 294 ? 15.278 -14.110 21.701 1.00 83.19 294 ASP A C 1
ATOM 2221 O O . ASP A 1 294 ? 14.363 -14.771 21.208 1.00 83.19 294 ASP A O 1
ATOM 2225 N N . GLY A 1 295 ? 16.549 -14.273 21.311 1.00 77.31 295 GLY A N 1
ATOM 2226 C CA . GLY A 1 295 ? 16.985 -15.351 20.410 1.00 77.31 295 GLY A CA 1
ATOM 2227 C C . GLY A 1 295 ? 16.586 -15.184 18.940 1.00 77.31 295 GLY A C 1
ATOM 2228 O O . GLY A 1 295 ? 16.488 -16.173 18.213 1.00 77.31 295 GLY A O 1
ATOM 2229 N N . LEU A 1 296 ? 16.337 -13.954 18.488 1.00 80.69 296 LEU A N 1
ATOM 2230 C CA . LEU A 1 296 ? 15.991 -13.692 17.092 1.00 80.69 296 LEU A CA 1
ATOM 2231 C C . LEU A 1 296 ? 17.182 -13.904 16.148 1.00 80.69 296 LEU A C 1
ATOM 2233 O O . LEU A 1 296 ? 18.328 -13.660 16.534 1.00 80.69 296 LEU A O 1
ATOM 2237 N N . PRO A 1 297 ? 16.919 -14.347 14.905 1.00 80.81 297 PRO A N 1
ATOM 2238 C CA . PRO A 1 297 ? 17.969 -14.584 13.927 1.00 80.81 297 PRO A CA 1
ATOM 2239 C C . PRO A 1 297 ? 18.751 -13.301 13.624 1.00 80.81 297 PRO A C 1
ATOM 2241 O O . PRO A 1 297 ? 18.199 -12.200 13.584 1.00 80.81 297 PRO A O 1
ATOM 2244 N N . GLY A 1 298 ? 20.057 -13.459 13.408 1.00 83.00 298 GLY A N 1
ATOM 2245 C CA . GLY A 1 298 ? 20.909 -12.387 12.904 1.00 83.00 298 GLY A CA 1
ATOM 2246 C C . GLY A 1 298 ? 20.652 -12.088 11.419 1.00 83.00 298 GLY A C 1
ATOM 2247 O O . GLY A 1 298 ? 19.886 -12.796 10.766 1.00 83.00 298 GLY A O 1
ATOM 2248 N N . PRO A 1 299 ? 21.322 -11.064 10.861 1.00 85.75 299 PRO A N 1
ATOM 2249 C CA . PRO A 1 299 ? 21.245 -10.714 9.443 1.00 85.75 299 PRO A CA 1
ATOM 2250 C C . PRO A 1 299 ? 21.420 -11.926 8.520 1.00 85.75 299 PRO A C 1
ATOM 2252 O O . PRO A 1 299 ? 22.409 -12.652 8.631 1.00 85.75 299 PRO A O 1
ATOM 2255 N N . SER A 1 300 ? 20.501 -12.121 7.570 1.00 87.88 300 SER A N 1
ATOM 2256 C CA . SER A 1 300 ? 20.614 -13.208 6.596 1.00 87.88 300 SER A CA 1
ATOM 2257 C C . SER A 1 300 ? 21.650 -12.858 5.515 1.00 87.88 300 SER A C 1
ATOM 2259 O O . SER A 1 300 ? 21.409 -11.941 4.718 1.00 87.88 300 SER A O 1
ATOM 2261 N N . PRO A 1 301 ? 22.786 -13.581 5.412 1.00 89.19 301 PRO A N 1
ATOM 2262 C CA . PRO A 1 301 ? 23.804 -13.292 4.401 1.00 89.19 301 PRO A CA 1
ATOM 2263 C C . PRO A 1 301 ? 23.260 -13.462 2.977 1.00 89.19 301 PRO A C 1
ATOM 2265 O O . PRO A 1 301 ? 23.646 -12.722 2.076 1.00 89.19 301 PRO A O 1
ATOM 2268 N N . TRP A 1 302 ? 22.306 -14.375 2.776 1.00 88.94 302 TRP A N 1
ATOM 2269 C CA . TRP A 1 302 ? 21.655 -14.589 1.483 1.00 88.94 302 TRP A CA 1
ATOM 2270 C C . TRP A 1 302 ? 20.741 -13.433 1.082 1.00 88.94 302 TRP A C 1
ATOM 2272 O O . TRP A 1 302 ? 20.709 -13.064 -0.091 1.00 88.94 302 TRP A O 1
ATOM 2282 N N . ARG A 1 303 ? 20.041 -12.815 2.042 1.00 87.75 303 ARG A N 1
ATOM 2283 C CA . ARG A 1 303 ? 19.236 -11.613 1.775 1.00 87.75 303 ARG A CA 1
ATOM 2284 C C . ARG A 1 303 ? 20.133 -10.435 1.397 1.00 87.75 303 ARG A C 1
ATOM 2286 O O . ARG A 1 303 ? 19.834 -9.732 0.436 1.00 87.75 303 ARG A O 1
ATOM 2293 N N . ILE A 1 304 ? 21.263 -10.272 2.090 1.00 90.69 304 ILE A N 1
ATOM 2294 C CA . ILE A 1 304 ? 22.271 -9.250 1.766 1.00 90.69 304 ILE A CA 1
ATOM 2295 C C . ILE A 1 304 ? 22.857 -9.494 0.370 1.00 90.69 304 ILE A C 1
ATOM 2297 O O . ILE A 1 304 ? 22.904 -8.569 -0.437 1.00 90.69 304 ILE A O 1
ATOM 2301 N N . ALA A 1 305 ? 23.245 -10.730 0.051 1.00 92.38 305 ALA A N 1
ATOM 2302 C CA . ALA A 1 305 ? 23.724 -11.084 -1.283 1.00 92.38 305 ALA A CA 1
ATOM 2303 C C . ALA A 1 305 ? 22.666 -10.787 -2.361 1.00 92.38 305 ALA A C 1
ATOM 2305 O O . ALA A 1 305 ? 22.985 -10.185 -3.383 1.00 92.38 305 ALA A O 1
ATOM 2306 N N . GLY A 1 306 ? 21.397 -11.120 -2.106 1.00 91.25 306 GLY A N 1
ATOM 2307 C CA . GLY A 1 306 ? 20.275 -10.777 -2.982 1.00 91.25 306 GLY A CA 1
ATOM 2308 C C . GLY A 1 306 ? 20.133 -9.268 -3.200 1.00 91.25 306 GLY A C 1
ATOM 2309 O O . GLY A 1 306 ? 20.029 -8.825 -4.339 1.00 91.25 306 GLY A O 1
ATOM 2310 N N . LEU A 1 307 ? 20.209 -8.460 -2.140 1.00 91.94 307 LEU A N 1
ATOM 2311 C CA . LEU A 1 307 ? 20.188 -6.995 -2.239 1.00 91.94 307 LEU A CA 1
ATOM 2312 C C . LEU A 1 307 ? 21.349 -6.449 -3.075 1.00 91.94 307 LEU A C 1
ATOM 2314 O O . LEU A 1 307 ? 21.144 -5.557 -3.897 1.00 91.94 307 LEU A O 1
ATOM 2318 N N . VAL A 1 308 ? 22.555 -6.995 -2.893 1.00 94.62 308 VAL A N 1
ATOM 2319 C CA . VAL A 1 308 ? 23.731 -6.633 -3.696 1.00 94.62 308 VAL A CA 1
ATOM 2320 C C . VAL A 1 308 ? 23.504 -6.971 -5.170 1.00 94.62 308 VAL A C 1
ATOM 2322 O O . VAL A 1 308 ? 23.809 -6.147 -6.029 1.00 94.62 308 VAL A O 1
ATOM 2325 N N . LEU A 1 309 ? 22.916 -8.133 -5.476 1.00 94.94 309 LEU A N 1
ATOM 2326 C CA . LEU A 1 309 ? 22.571 -8.518 -6.847 1.00 94.94 309 LEU A CA 1
ATOM 2327 C C . LEU A 1 309 ? 21.524 -7.582 -7.461 1.00 94.94 309 LEU A C 1
ATOM 2329 O O . LEU A 1 309 ? 21.710 -7.132 -8.590 1.00 94.94 309 LEU A O 1
ATOM 2333 N N . VAL A 1 310 ? 20.469 -7.228 -6.720 1.00 94.75 310 VAL A N 1
ATOM 2334 C CA . VAL A 1 310 ? 19.451 -6.267 -7.179 1.00 94.75 310 VAL A CA 1
ATOM 2335 C C . VAL A 1 310 ? 20.073 -4.892 -7.439 1.00 94.75 310 VAL A C 1
ATOM 2337 O O . VAL A 1 310 ? 19.798 -4.269 -8.467 1.00 94.75 310 VAL A O 1
ATOM 2340 N N . ALA A 1 311 ? 20.958 -4.422 -6.554 1.00 95.50 311 ALA A N 1
ATOM 2341 C CA . ALA A 1 311 ? 21.668 -3.158 -6.728 1.00 95.50 311 ALA A CA 1
ATOM 2342 C C . ALA A 1 311 ? 22.597 -3.183 -7.953 1.00 95.50 311 ALA A C 1
ATOM 2344 O O . ALA A 1 311 ? 22.588 -2.245 -8.751 1.00 95.50 311 ALA A O 1
ATOM 2345 N N . ALA A 1 312 ? 23.354 -4.268 -8.144 1.00 95.25 312 ALA A N 1
ATOM 2346 C CA . ALA A 1 312 ? 24.227 -4.450 -9.299 1.00 95.25 312 ALA A CA 1
ATOM 2347 C C . ALA A 1 312 ? 23.429 -4.514 -10.613 1.00 95.25 312 ALA A C 1
ATOM 2349 O O . ALA A 1 312 ? 23.760 -3.810 -11.566 1.00 95.25 312 ALA A O 1
ATOM 2350 N N . GLY A 1 313 ? 22.341 -5.289 -10.653 1.00 92.75 313 GLY A N 1
ATOM 2351 C CA . GLY A 1 313 ? 21.441 -5.374 -11.806 1.00 92.75 313 GLY A CA 1
ATOM 2352 C C . GLY A 1 313 ? 20.797 -4.028 -12.142 1.00 92.75 313 GLY A C 1
ATOM 2353 O O . GLY A 1 313 ? 20.785 -3.612 -13.301 1.00 92.75 313 GLY A O 1
ATOM 2354 N N . THR A 1 314 ? 20.365 -3.285 -11.121 1.00 94.56 314 THR A N 1
ATOM 2355 C CA . THR A 1 314 ? 19.870 -1.913 -11.279 1.00 94.56 314 THR A CA 1
ATOM 2356 C C . THR A 1 314 ? 20.950 -1.012 -11.883 1.00 94.56 314 THR A C 1
ATOM 2358 O O . THR A 1 314 ? 20.688 -0.328 -12.871 1.00 94.56 314 THR A O 1
ATOM 2361 N N . ALA A 1 315 ? 22.178 -1.036 -11.353 1.00 94.50 315 ALA A N 1
ATOM 2362 C CA . ALA A 1 315 ? 23.292 -0.234 -11.862 1.00 94.50 315 ALA A CA 1
ATOM 2363 C C . ALA A 1 315 ? 23.625 -0.550 -13.333 1.00 94.50 315 ALA A C 1
ATOM 2365 O O . ALA A 1 315 ? 23.858 0.367 -14.124 1.00 94.50 315 ALA A O 1
ATOM 2366 N N . LEU A 1 316 ? 23.574 -1.826 -13.729 1.00 91.00 316 LEU A N 1
ATOM 2367 C CA . LEU A 1 316 ? 23.708 -2.235 -15.130 1.00 91.00 316 LEU A CA 1
ATOM 2368 C C . LEU A 1 316 ? 22.562 -1.682 -15.995 1.00 91.00 316 LEU A C 1
ATOM 2370 O O . LEU A 1 316 ? 22.817 -1.108 -17.050 1.00 91.00 316 LEU A O 1
ATOM 2374 N N . GLY A 1 317 ? 21.316 -1.737 -15.516 1.00 88.31 317 GLY A N 1
ATOM 2375 C CA . GLY A 1 317 ? 20.162 -1.136 -16.201 1.00 88.31 317 GLY A CA 1
ATOM 2376 C C . GLY A 1 317 ? 20.250 0.390 -16.372 1.00 88.31 317 GLY A C 1
ATOM 2377 O O . GLY A 1 317 ? 19.647 0.959 -17.289 1.00 88.31 317 GLY A O 1
ATOM 2378 N N . TRP A 1 318 ? 21.021 1.064 -15.514 1.00 92.25 318 TRP A N 1
ATOM 2379 C CA . TRP A 1 318 ? 21.344 2.488 -15.633 1.00 92.25 318 TRP A CA 1
ATOM 2380 C C . TRP A 1 318 ? 22.484 2.778 -16.616 1.00 92.25 318 TRP A C 1
ATOM 2382 O O . TRP A 1 318 ? 22.459 3.824 -17.272 1.00 92.25 318 TRP A O 1
ATOM 2392 N N . ARG A 1 319 ? 23.451 1.864 -16.763 1.00 89.69 319 ARG A N 1
ATOM 2393 C CA . ARG A 1 319 ? 24.568 1.992 -17.715 1.00 89.69 319 ARG A CA 1
ATOM 2394 C C . ARG A 1 319 ? 24.069 2.100 -19.160 1.00 89.69 319 ARG A C 1
ATOM 2396 O O . ARG A 1 319 ? 24.519 2.976 -19.897 1.00 89.69 319 ARG A O 1
ATOM 2403 N N . ASP A 1 320 ? 23.070 1.302 -19.528 1.00 79.75 320 ASP A N 1
ATOM 2404 C CA . ASP A 1 320 ? 22.563 1.202 -20.906 1.00 79.75 320 ASP A CA 1
ATOM 2405 C C . ASP A 1 320 ? 21.443 2.207 -21.238 1.00 79.75 320 ASP A C 1
ATOM 2407 O O . ASP A 1 320 ? 20.623 1.994 -22.136 1.00 79.75 320 ASP A O 1
ATOM 2411 N N . ARG A 1 321 ? 21.407 3.363 -20.556 1.00 80.00 321 ARG A N 1
ATOM 2412 C CA . ARG A 1 321 ? 20.363 4.399 -20.727 1.00 80.00 321 ARG A CA 1
ATOM 2413 C C . ARG A 1 321 ? 20.174 4.904 -22.169 1.00 80.00 321 ARG A C 1
ATOM 2415 O O . ARG A 1 321 ? 19.161 5.531 -22.470 1.00 80.00 321 ARG A O 1
ATOM 2422 N N . HIS A 1 322 ? 21.151 4.672 -23.046 1.00 73.69 322 HIS A N 1
ATOM 2423 C CA . HIS A 1 322 ? 21.177 5.166 -24.423 1.00 73.69 322 HIS A CA 1
ATOM 2424 C C . HIS A 1 322 ? 20.368 4.307 -25.414 1.00 73.69 322 HIS A C 1
ATOM 2426 O O . HIS A 1 322 ? 19.913 4.852 -26.421 1.00 73.69 322 HIS A O 1
ATOM 2432 N N . HIS A 1 323 ? 20.082 3.035 -25.097 1.00 69.06 323 HIS A N 1
ATOM 2433 C CA . HIS A 1 323 ? 19.222 2.141 -25.897 1.00 69.06 323 HIS A CA 1
ATOM 2434 C C . HIS A 1 323 ? 17.998 1.663 -25.092 1.00 69.06 323 HIS A C 1
ATOM 2436 O O . HIS A 1 323 ? 17.859 0.479 -24.786 1.00 69.06 323 HIS A O 1
ATOM 2442 N N . PRO A 1 324 ? 17.101 2.575 -24.683 1.00 76.44 324 PRO A N 1
ATOM 2443 C CA . PRO A 1 324 ? 16.105 2.262 -23.674 1.00 76.44 324 PRO A CA 1
ATOM 2444 C C . PRO A 1 324 ? 14.943 1.444 -24.239 1.00 76.44 324 PRO A C 1
ATOM 2446 O O . PRO A 1 324 ? 14.189 1.899 -25.100 1.00 76.44 324 PRO A O 1
ATOM 2449 N N . THR A 1 325 ? 14.742 0.259 -23.672 1.00 85.75 325 THR A N 1
ATOM 2450 C CA . THR A 1 325 ? 13.498 -0.504 -23.807 1.00 85.75 325 THR A CA 1
ATOM 2451 C C . THR A 1 325 ? 12.463 -0.025 -22.779 1.00 85.75 325 THR A C 1
ATOM 2453 O O . THR A 1 325 ? 12.836 0.564 -21.756 1.00 85.75 325 THR A O 1
ATOM 2456 N N . PRO A 1 326 ? 11.158 -0.291 -22.990 1.00 83.19 326 PRO A N 1
ATOM 2457 C CA . PRO A 1 326 ? 10.141 -0.032 -21.974 1.00 83.19 326 PRO A CA 1
ATOM 2458 C C . PRO A 1 326 ? 10.468 -0.667 -20.622 1.00 83.19 326 PRO A C 1
ATOM 2460 O O . PRO A 1 326 ? 10.337 -0.018 -19.590 1.00 83.19 326 PRO A O 1
ATOM 2463 N N . HIS A 1 327 ? 10.972 -1.898 -20.644 1.00 86.62 327 HIS A N 1
ATOM 2464 C CA . HIS A 1 327 ? 11.413 -2.612 -19.454 1.00 86.62 327 HIS A CA 1
ATOM 2465 C C . HIS A 1 327 ? 12.521 -1.864 -18.697 1.00 86.62 327 HIS A C 1
ATOM 2467 O O . HIS A 1 327 ? 12.386 -1.596 -17.506 1.00 86.62 327 HIS A O 1
ATOM 2473 N N . ALA A 1 328 ? 13.591 -1.458 -19.389 1.00 88.69 328 ALA A N 1
ATOM 2474 C CA . ALA A 1 328 ? 14.708 -0.760 -18.755 1.00 88.69 328 ALA A CA 1
ATOM 2475 C C . ALA A 1 328 ? 14.278 0.594 -18.163 1.00 88.69 328 ALA A C 1
ATOM 2477 O O . ALA A 1 328 ? 14.728 0.984 -17.088 1.00 88.69 328 ALA A O 1
ATOM 2478 N N . ALA A 1 329 ? 13.372 1.304 -18.838 1.00 88.94 329 ALA A N 1
ATOM 2479 C CA . ALA A 1 329 ? 12.803 2.541 -18.318 1.00 88.94 329 ALA A CA 1
ATOM 2480 C C . ALA A 1 329 ? 11.946 2.310 -17.058 1.00 88.94 329 ALA A C 1
ATOM 2482 O O . ALA A 1 329 ? 11.930 3.168 -16.170 1.00 88.94 329 ALA A O 1
ATOM 2483 N N . LEU A 1 330 ? 11.230 1.179 -16.975 1.00 91.25 330 LEU A N 1
ATOM 2484 C CA . LEU A 1 330 ? 10.443 0.801 -15.797 1.00 91.25 330 LEU A CA 1
ATOM 2485 C C . LEU A 1 330 ? 11.363 0.510 -14.617 1.00 91.25 330 LEU A C 1
ATOM 2487 O O . LEU A 1 330 ? 11.154 1.081 -13.552 1.00 91.25 330 LEU A O 1
ATOM 2491 N N . LEU A 1 331 ? 12.410 -0.292 -14.828 1.00 93.50 331 LEU A N 1
ATOM 2492 C CA . LEU A 1 331 ? 13.420 -0.587 -13.811 1.00 93.50 331 LEU A CA 1
ATOM 2493 C C . LEU A 1 331 ? 14.029 0.702 -13.248 1.00 93.50 331 LEU A C 1
ATOM 2495 O O . LEU A 1 331 ? 14.035 0.909 -12.036 1.00 93.50 331 LEU A O 1
ATOM 2499 N N . ARG A 1 332 ? 14.478 1.620 -14.117 1.00 93.19 332 ARG A N 1
ATOM 2500 C CA . ARG A 1 332 ? 15.043 2.902 -13.668 1.00 93.19 332 ARG A CA 1
ATOM 2501 C C . ARG A 1 332 ? 14.026 3.728 -12.884 1.00 93.19 332 ARG A C 1
ATOM 2503 O O . ARG A 1 332 ? 14.351 4.209 -11.801 1.00 93.19 332 ARG A O 1
ATOM 2510 N N . PHE A 1 333 ? 12.794 3.855 -13.380 1.00 93.94 333 PHE A N 1
ATOM 2511 C CA . PHE A 1 333 ? 11.731 4.564 -12.665 1.00 93.94 333 PHE A CA 1
ATOM 2512 C C . PHE A 1 333 ? 11.455 3.951 -11.287 1.00 93.94 333 PHE A C 1
ATOM 2514 O O . PHE A 1 333 ? 11.472 4.669 -10.289 1.00 93.94 333 PHE A O 1
ATOM 2521 N N . CYS A 1 334 ? 11.242 2.636 -11.219 1.00 95.94 334 CYS A N 1
ATOM 2522 C CA . CYS A 1 334 ? 10.954 1.923 -9.980 1.00 95.94 334 CYS A CA 1
ATOM 2523 C C . CYS A 1 334 ? 12.142 1.954 -9.012 1.00 95.94 334 CYS A C 1
ATOM 2525 O O . CYS A 1 334 ? 11.912 2.056 -7.815 1.00 95.94 334 CYS A O 1
ATOM 2527 N N . SER A 1 335 ? 13.388 1.966 -9.497 1.00 96.88 335 SER A N 1
ATOM 2528 C CA . SER A 1 335 ? 14.574 2.117 -8.643 1.00 96.88 335 SER A CA 1
ATOM 2529 C C . SER A 1 335 ? 14.621 3.485 -7.946 1.00 96.88 335 SER A C 1
ATOM 2531 O O . SER A 1 335 ? 14.820 3.550 -6.735 1.00 96.88 335 SER A O 1
ATOM 2533 N N . VAL A 1 336 ? 14.337 4.578 -8.668 1.00 96.94 336 VAL A N 1
ATOM 2534 C CA . VAL A 1 336 ? 14.244 5.932 -8.084 1.00 96.94 336 VAL A CA 1
ATOM 2535 C C . VAL A 1 336 ? 13.048 6.030 -7.147 1.00 96.94 336 VAL A C 1
ATOM 2537 O O . VAL A 1 336 ? 13.180 6.517 -6.026 1.00 96.94 336 VAL A O 1
ATOM 2540 N N . ALA A 1 337 ? 11.887 5.542 -7.588 1.00 96.69 337 ALA A N 1
ATOM 2541 C CA . ALA A 1 337 ? 10.675 5.522 -6.784 1.00 96.69 337 ALA A CA 1
ATOM 2542 C C . ALA A 1 337 ? 10.877 4.745 -5.480 1.00 96.69 337 ALA A C 1
ATOM 2544 O O . ALA A 1 337 ? 10.465 5.240 -4.441 1.00 96.69 337 ALA A O 1
ATOM 2545 N N . LEU A 1 338 ? 11.546 3.589 -5.511 1.00 96.75 338 LEU A N 1
ATOM 2546 C CA . LEU A 1 338 ? 11.829 2.770 -4.334 1.00 96.75 338 LEU A CA 1
ATOM 2547 C C . LEU A 1 338 ? 12.725 3.507 -3.337 1.00 96.75 338 LEU A C 1
ATOM 2549 O O . LEU A 1 338 ? 12.389 3.564 -2.159 1.00 96.75 338 LEU A O 1
ATOM 2553 N N . VAL A 1 339 ? 13.827 4.106 -3.798 1.00 96.38 339 VAL A N 1
ATOM 2554 C CA . VAL A 1 339 ? 14.737 4.870 -2.927 1.00 96.38 339 VAL A CA 1
ATOM 2555 C C . VAL A 1 339 ? 14.007 6.044 -2.276 1.00 96.38 339 VAL A C 1
ATOM 2557 O O . VAL A 1 339 ? 14.109 6.236 -1.066 1.00 96.38 339 VAL A O 1
ATOM 2560 N N . LEU A 1 340 ? 13.221 6.798 -3.050 1.00 96.94 340 LEU A N 1
ATOM 2561 C CA . LEU A 1 340 ? 12.421 7.908 -2.527 1.00 96.94 340 LEU A CA 1
ATOM 2562 C C . LEU A 1 340 ? 11.323 7.426 -1.576 1.00 96.94 340 LEU A C 1
ATOM 2564 O O . LEU A 1 340 ? 11.102 8.040 -0.539 1.00 96.94 340 LEU A O 1
ATOM 2568 N N . GLN A 1 341 ? 10.642 6.331 -1.912 1.00 95.25 341 GLN A N 1
ATOM 2569 C CA . GLN A 1 341 ? 9.555 5.762 -1.123 1.00 95.25 341 GLN A CA 1
ATOM 2570 C C . GLN A 1 341 ? 10.081 5.268 0.224 1.00 95.25 341 GLN A C 1
ATOM 2572 O O . GLN A 1 341 ? 9.544 5.661 1.255 1.00 95.25 341 GLN A O 1
ATOM 2577 N N . VAL A 1 342 ? 11.163 4.485 0.233 1.00 92.75 342 VAL A N 1
ATOM 2578 C CA . VAL A 1 342 ? 11.827 4.041 1.465 1.00 92.75 342 VAL A CA 1
ATOM 2579 C C . VAL A 1 342 ? 12.342 5.243 2.249 1.00 92.75 342 VAL A C 1
ATOM 2581 O O . VAL A 1 342 ? 12.052 5.337 3.433 1.00 92.75 342 VAL A O 1
ATOM 2584 N N . GLY A 1 343 ? 13.027 6.195 1.608 1.00 91.56 343 GLY A N 1
ATOM 2585 C CA . GLY A 1 343 ? 13.558 7.387 2.273 1.00 91.56 343 GLY A CA 1
ATOM 2586 C C . GLY A 1 343 ? 12.481 8.255 2.929 1.00 91.56 343 GLY A C 1
ATOM 2587 O O . GLY A 1 343 ? 12.667 8.706 4.056 1.00 91.56 343 GLY A O 1
ATOM 2588 N N . LEU A 1 344 ? 11.335 8.450 2.270 1.00 91.00 344 LEU A N 1
ATOM 2589 C CA . LEU A 1 344 ? 10.213 9.232 2.798 1.00 91.00 344 LEU A CA 1
ATOM 2590 C C . LEU A 1 344 ? 9.431 8.471 3.872 1.00 91.00 344 LEU A C 1
ATOM 2592 O O . LEU A 1 344 ? 9.175 9.029 4.936 1.00 91.00 344 LEU A O 1
ATOM 2596 N N . LEU A 1 345 ? 9.068 7.207 3.628 1.00 88.81 345 LEU A N 1
ATOM 2597 C CA . LEU A 1 345 ? 8.345 6.384 4.605 1.00 88.81 345 LEU A CA 1
ATOM 2598 C C . LEU A 1 345 ? 9.187 6.172 5.861 1.00 88.81 345 LEU A C 1
ATOM 2600 O O . LEU A 1 345 ? 8.700 6.383 6.967 1.00 88.81 345 LEU A O 1
ATOM 2604 N N . TRP A 1 346 ? 10.461 5.819 5.699 1.00 85.75 346 TRP A N 1
ATOM 2605 C CA . TRP A 1 346 ? 11.375 5.687 6.823 1.00 85.75 346 TRP A CA 1
ATOM 2606 C C . TRP A 1 346 ? 11.644 7.041 7.476 1.00 85.75 346 TRP A C 1
ATOM 2608 O O . TRP A 1 346 ? 11.481 7.157 8.679 1.00 85.75 346 TRP A O 1
ATOM 2618 N N . GLY A 1 347 ? 12.000 8.083 6.724 1.00 82.06 347 GLY A N 1
ATOM 2619 C CA . GLY A 1 347 ? 12.391 9.371 7.304 1.00 82.06 347 GLY A CA 1
ATOM 2620 C C . GLY A 1 347 ? 11.269 10.066 8.080 1.00 82.06 347 GLY A C 1
ATOM 2621 O O . GLY A 1 347 ? 11.529 10.656 9.131 1.00 82.06 347 GLY A O 1
ATOM 2622 N N . VAL A 1 348 ? 10.030 9.967 7.582 1.00 81.12 348 VAL A N 1
ATOM 2623 C CA . VAL A 1 348 ? 8.861 10.662 8.141 1.00 81.12 348 VAL A CA 1
ATOM 2624 C C . VAL A 1 348 ? 8.047 9.771 9.074 1.00 81.12 348 VAL A C 1
ATOM 2626 O O . VAL A 1 348 ? 7.663 10.224 10.148 1.00 81.12 348 VAL A O 1
ATOM 2629 N N . ALA A 1 349 ? 7.766 8.525 8.680 1.00 76.12 349 ALA A N 1
ATOM 2630 C CA . ALA A 1 349 ? 6.898 7.640 9.454 1.00 76.12 349 ALA A CA 1
ATOM 2631 C C . ALA A 1 349 ? 7.674 6.705 10.400 1.00 76.12 349 ALA A C 1
ATOM 2633 O O . ALA A 1 349 ? 7.081 6.225 11.359 1.00 76.12 349 ALA A O 1
ATOM 2634 N N . ARG A 1 350 ? 8.972 6.454 10.140 1.00 72.75 350 ARG A N 1
ATOM 2635 C CA . ARG A 1 350 ? 9.967 5.715 10.963 1.00 72.75 350 ARG A CA 1
ATOM 2636 C C . ARG A 1 350 ? 9.585 4.320 11.477 1.00 72.75 350 ARG A C 1
ATOM 2638 O O . ARG A 1 350 ? 10.382 3.669 12.156 1.00 72.75 350 ARG A O 1
ATOM 2645 N N . ASP A 1 351 ? 8.421 3.822 11.089 1.00 72.50 351 ASP A N 1
ATOM 2646 C CA . ASP A 1 351 ? 7.904 2.515 11.462 1.00 72.50 351 ASP A CA 1
ATOM 2647 C C . ASP A 1 351 ? 8.095 1.497 10.326 1.00 72.50 351 ASP A C 1
ATOM 2649 O O . ASP A 1 351 ? 7.841 1.775 9.148 1.00 72.50 351 ASP A O 1
ATOM 2653 N N . LEU A 1 352 ? 8.536 0.293 10.698 1.00 73.69 352 LEU A N 1
ATOM 2654 C CA . LEU A 1 352 ? 8.826 -0.815 9.794 1.00 73.69 352 LEU A CA 1
ATOM 2655 C C . LEU A 1 352 ? 7.601 -1.214 8.963 1.00 73.69 352 LEU A C 1
ATOM 2657 O O . LEU A 1 352 ? 7.744 -1.593 7.802 1.00 73.69 352 LEU A O 1
ATOM 2661 N N . HIS A 1 353 ? 6.395 -1.142 9.530 1.00 76.56 353 HIS A N 1
ATOM 2662 C CA . HIS A 1 353 ? 5.199 -1.597 8.818 1.00 76.56 353 HIS A CA 1
ATOM 2663 C C . HIS A 1 353 ? 4.815 -0.675 7.662 1.00 76.56 353 HIS A C 1
ATOM 2665 O O . HIS A 1 353 ? 4.302 -1.142 6.651 1.00 76.56 353 HIS A O 1
ATOM 2671 N N . HIS A 1 354 ? 5.165 0.611 7.726 1.00 83.38 354 HIS A N 1
ATOM 2672 C CA . HIS A 1 354 ? 4.979 1.510 6.591 1.00 83.38 354 HIS A CA 1
ATOM 2673 C C . HIS A 1 354 ? 5.870 1.140 5.402 1.00 83.38 354 HIS A C 1
ATOM 2675 O O . HIS A 1 354 ? 5.455 1.329 4.261 1.00 83.38 354 HIS A O 1
ATOM 2681 N N . LEU A 1 355 ? 7.043 0.538 5.636 1.00 85.25 355 LEU A N 1
ATOM 2682 C CA . LEU A 1 355 ? 7.912 0.049 4.559 1.00 85.25 355 LEU A CA 1
ATOM 2683 C C . LEU A 1 355 ? 7.289 -1.112 3.774 1.00 85.25 355 LEU A C 1
ATOM 2685 O O . LEU A 1 355 ? 7.671 -1.336 2.627 1.00 85.25 355 LEU A O 1
ATOM 2689 N N . ALA A 1 356 ? 6.275 -1.793 4.320 1.00 85.62 356 ALA A N 1
ATOM 2690 C CA . ALA A 1 356 ? 5.523 -2.818 3.597 1.00 85.62 356 ALA A CA 1
ATOM 2691 C C . ALA A 1 356 ? 4.813 -2.269 2.347 1.00 85.62 356 ALA A C 1
ATOM 2693 O O . ALA A 1 356 ? 4.538 -3.017 1.409 1.00 85.62 356 ALA A O 1
ATOM 2694 N N . GLN A 1 357 ? 4.545 -0.959 2.298 1.00 90.94 357 GLN A N 1
ATOM 2695 C CA . GLN A 1 357 ? 3.993 -0.291 1.115 1.00 90.94 357 GLN A CA 1
ATOM 2696 C C . GLN A 1 357 ? 4.970 -0.299 -0.069 1.00 90.94 357 GLN A C 1
ATOM 2698 O O . GLN A 1 357 ? 4.546 -0.197 -1.221 1.00 90.94 357 GLN A O 1
ATOM 2703 N N . ALA A 1 358 ? 6.274 -0.404 0.203 1.00 92.88 358 ALA A N 1
ATOM 2704 C CA . ALA A 1 358 ? 7.316 -0.434 -0.814 1.00 92.88 358 ALA A CA 1
ATOM 2705 C C . ALA A 1 358 ? 7.549 -1.838 -1.386 1.00 92.88 358 ALA A C 1
ATOM 2707 O O . ALA A 1 358 ? 8.213 -1.964 -2.413 1.00 92.88 358 ALA A O 1
ATOM 2708 N N . THR A 1 359 ? 6.998 -2.893 -0.773 1.00 92.00 359 THR A N 1
ATOM 2709 C CA . THR A 1 359 ? 7.294 -4.275 -1.168 1.00 92.00 359 THR A CA 1
ATOM 2710 C C . THR A 1 359 ? 6.940 -4.592 -2.627 1.00 92.00 359 THR A C 1
ATOM 2712 O O . THR A 1 359 ? 7.777 -5.195 -3.296 1.00 92.00 359 THR A O 1
ATOM 2715 N N . PRO A 1 360 ? 5.791 -4.163 -3.195 1.00 94.50 360 PRO A N 1
ATOM 2716 C CA . PRO A 1 360 ? 5.520 -4.374 -4.618 1.00 94.50 360 PRO A CA 1
ATOM 2717 C C . PRO A 1 360 ? 6.529 -3.659 -5.525 1.00 94.50 360 PRO A C 1
ATOM 2719 O O . PRO A 1 360 ? 7.005 -4.247 -6.492 1.00 94.50 360 PRO A O 1
ATOM 2722 N N . THR A 1 361 ? 6.895 -2.412 -5.201 1.00 96.06 361 THR A N 1
ATOM 2723 C CA . THR A 1 361 ? 7.919 -1.657 -5.941 1.00 96.06 361 THR A CA 1
ATOM 2724 C C . THR A 1 361 ? 9.269 -2.364 -5.862 1.00 96.06 361 THR A C 1
ATOM 2726 O O . THR A 1 361 ? 9.965 -2.472 -6.865 1.00 96.06 361 THR A O 1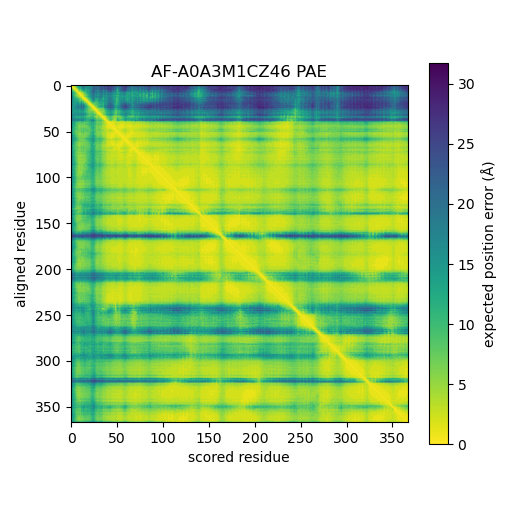
ATOM 2729 N N . PHE A 1 362 ? 9.627 -2.886 -4.689 1.00 95.38 362 PHE A N 1
ATOM 2730 C CA . PHE A 1 362 ? 10.876 -3.605 -4.488 1.00 95.38 362 PHE A CA 1
ATOM 2731 C C . PHE A 1 362 ? 10.904 -4.926 -5.263 1.00 95.38 362 PHE A C 1
ATOM 2733 O O . PHE A 1 362 ? 11.873 -5.187 -5.967 1.00 95.38 362 PHE A O 1
ATOM 2740 N N . ALA A 1 363 ? 9.816 -5.698 -5.236 1.00 95.44 363 ALA A N 1
ATOM 2741 C CA . ALA A 1 363 ? 9.676 -6.901 -6.051 1.00 95.44 363 ALA A CA 1
ATOM 2742 C C . ALA A 1 363 ? 9.836 -6.596 -7.551 1.00 95.44 363 ALA A C 1
ATOM 2744 O O . ALA A 1 363 ? 10.508 -7.341 -8.253 1.00 95.44 363 ALA A O 1
ATOM 2745 N N . ILE A 1 364 ? 9.278 -5.475 -8.025 1.00 95.94 364 ILE A N 1
ATOM 2746 C CA . ILE A 1 364 ? 9.421 -5.008 -9.414 1.00 95.94 364 ILE A CA 1
ATOM 2747 C C . ILE A 1 364 ? 10.861 -4.619 -9.769 1.00 95.94 364 ILE A C 1
ATOM 2749 O O . ILE A 1 364 ? 11.252 -4.780 -10.914 1.00 95.94 364 ILE A O 1
ATOM 2753 N N . VAL A 1 365 ? 11.637 -4.081 -8.825 1.00 96.75 365 VAL A N 1
ATOM 2754 C CA . VAL A 1 365 ? 13.061 -3.764 -9.044 1.00 96.75 365 VAL A CA 1
ATOM 2755 C C . VAL A 1 365 ? 13.929 -5.024 -8.981 1.00 96.75 365 VAL A C 1
ATOM 2757 O O . VAL A 1 365 ? 14.972 -5.079 -9.625 1.00 96.75 365 VAL A O 1
ATOM 2760 N N . ALA A 1 366 ? 13.524 -6.011 -8.180 1.00 94.44 366 ALA A N 1
ATOM 2761 C CA . ALA A 1 366 ? 14.269 -7.247 -7.984 1.00 94.44 366 ALA A CA 1
ATOM 2762 C C . ALA A 1 366 ? 14.112 -8.256 -9.133 1.00 94.44 366 ALA A C 1
ATOM 2764 O O . ALA A 1 366 ? 15.035 -9.036 -9.365 1.00 94.44 366 ALA A O 1
ATOM 2765 N N . GLY A 1 367 ? 12.954 -8.269 -9.799 1.00 92.62 367 GLY A N 1
ATOM 2766 C CA . GLY A 1 367 ? 12.714 -9.056 -11.012 1.00 92.62 367 GLY A CA 1
ATOM 2767 C C . GLY A 1 367 ? 13.233 -8.359 -12.252 1.00 92.62 367 GLY A C 1
ATOM 2768 O O . GLY A 1 367 ? 13.859 -9.061 -13.077 1.00 92.62 367 GLY A O 1
#

Secondary structure (DSSP, 8-state):
----S-SHHHHTTSSPPP--SB-SSS-B-TTSS-PPP---EETTEEE-SSSSSEEEEETTEEEEEEEETTEESGGGHHHHHHHHHH--HHHHHHHHHHHHHHHHHHHHHHHHHHS-HHHHHHHHHHHHH-HHHHHHHHHTTHHHHHHHHHHHHHHHHHHHHHTT--TTHHHHHHHHHHHHHHH-TTHHHHHHHHHHHHHHTTTSSSPPPPPP-TTHHHHHHHHHHHHHHHHHHHHHHHHH----S--TTSHHHHHHHHHHHHHT----TT-SHHHHHHHHH-GGGGHHHHH---S-----HHHHHHHHHHHHHHHHHHHTTTS--HHHHHHHHHHHHHHHHHHHIIIII--GGGGGGGHHHHHHHH-

Sequence (367 aa):
MGIVGEVELAWFLGRPPAALVALQPTPTWADGESEPTAGARVGPLVASQVRPIEGLVLGSVHMPVAVNAYTGGIADWPARIVVRLTGSRRAVIALHVALGGLLIVLVHRFLRFRGTDVAAAIAALFLATDWSFLFYRKVLGGTELLLQAAGLLCLWAIWSRRWGGDRHGLVALGLAVGLGLCAKLTFGLTLVAFSLATLLMRWDRPNMKPPRIEGVAAGLLAVVVCTAPLWITALHHGLAVPTHIPSHDFPQLQLRRVSAALTGGPHPARETLANLWFWLSEPLAFFGPAYGVDGLPGPSPWRIAGLVLVAAGTALGWRDRHHPTPHAALLRFCSVALVLQVGLLWGVAR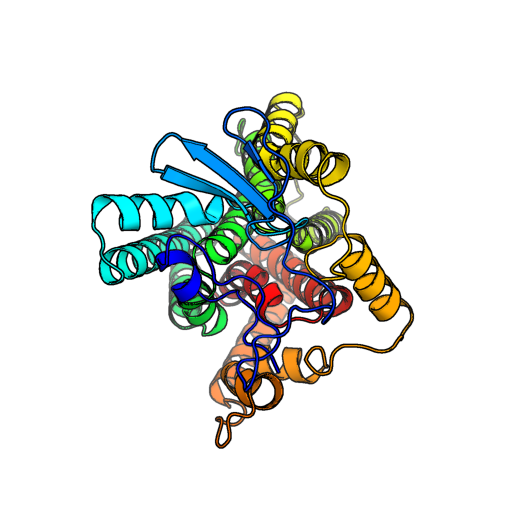DLHHLAQATPTFAIVAG

Mean predicted aligned error: 7.55 Å

Solvent-accessible surface area (backbone atoms only — not comparable to full-atom values): 19016 Å² total; per-residue (Å²): 134,53,86,77,87,58,49,53,71,41,65,72,62,81,56,43,73,64,69,56,48,37,94,64,96,59,79,34,40,78,76,67,78,62,78,75,57,84,37,42,70,63,86,48,38,36,24,30,82,40,60,45,24,19,28,40,47,58,88,94,44,77,44,42,34,12,41,33,74,50,24,29,16,63,46,46,46,67,47,52,52,43,32,74,75,63,75,32,69,66,57,33,53,50,49,41,52,50,54,52,50,48,51,38,51,48,52,22,52,51,28,46,78,50,50,40,66,67,26,11,51,45,16,28,50,46,47,76,68,33,59,57,53,60,47,37,36,64,38,48,29,38,34,52,48,40,29,29,49,16,46,50,36,34,50,49,21,56,54,39,37,39,72,72,68,53,84,53,29,44,37,46,32,16,39,14,53,9,42,14,38,23,28,26,48,71,41,53,38,48,52,51,14,48,49,50,28,49,64,74,46,45,79,42,48,72,56,54,51,78,83,73,72,66,41,51,70,55,8,53,47,32,25,52,63,46,29,38,41,50,54,51,34,54,56,50,31,64,73,55,42,89,83,80,69,92,48,79,48,38,64,68,48,49,50,50,48,36,50,23,54,76,70,72,49,90,72,67,90,76,53,48,76,62,46,60,50,20,66,63,30,26,57,71,37,49,45,28,86,70,69,70,45,78,91,56,66,68,70,36,67,66,46,46,51,49,52,51,49,35,51,52,53,49,53,53,51,57,71,51,57,88,73,49,44,69,36,46,39,47,40,54,45,36,48,48,21,40,54,39,26,48,49,40,32,43,59,52,66,35,40,65,72,59,50,43,47,45,46,62,44,46,19,58,45,62,48

Radius of gyration: 21.29 Å; Cα contacts (8 Å, |Δi|>4): 558; chains: 1; bounding box: 54×39×65 Å

pLDDT: mean 82.21, std 14.84, range [25.95, 97.75]

Nearest PDB structures (foldseek):
  8b6l-assembly1_I  TM=5.198E-01  e=5.976E-03  Homo sapiens
  8pn9-assembly1_A  TM=5.180E-01  e=8.894E-03  Homo sapiens
  6p2r-assembly1_A  TM=6.164E-01  e=9.666E-02  Saccharomyces cerevisiae W303
  6p25-assembly1_B  TM=6.403E-01  e=4.538E-01  Saccharomyces cerevisiae W303
  4ryp-assembly1_A-2  TM=1.843E-01  e=2.226E+00  Trypanosoma brucei